Protein AF-A0A396ZXP2-F1 (afdb_monomer)

Secondary structure (DSSP, 8-state):
-TTS---EEEEGGG-HHHHHHHHHHH---EEEEEEEESSSEEEEEEE-HHHHHHTTSBSSSSGGGB-HHHHHHHHHHHHHHTT----SSTT--------S---B-S-SEEEEEEETTEEEEEE--GGGTB---GGGT-HHHHHHHHHHHHHHHHTTTTTS-HHHHHHHHHHHHHHHHTT-B-S-GGG--SSGGGTB--

Structure (mmCIF, N/CA/C/O backbone):
data_AF-A0A396ZXP2-F1
#
_entry.id   AF-A0A396ZXP2-F1
#
loop_
_atom_site.group_PDB
_atom_site.id
_atom_site.type_symbol
_atom_site.label_atom_id
_atom_site.label_alt_id
_atom_site.label_comp_id
_atom_site.label_asym_id
_atom_site.label_entity_id
_atom_site.label_seq_id
_atom_site.pdbx_PDB_ins_code
_atom_site.Cartn_x
_atom_site.Cartn_y
_atom_site.Cartn_z
_atom_site.occupancy
_atom_site.B_iso_or_equiv
_atom_site.auth_seq_id
_atom_site.auth_comp_id
_atom_site.auth_asym_id
_atom_site.auth_atom_id
_atom_site.pdbx_PDB_model_num
ATOM 1 N N . ALA A 1 1 ? -31.223 -6.540 4.892 1.00 51.81 1 ALA A N 1
ATOM 2 C CA . ALA A 1 1 ? -30.526 -5.416 5.554 1.00 51.81 1 ALA A CA 1
ATOM 3 C C . ALA A 1 1 ? -29.153 -5.124 4.932 1.00 51.81 1 ALA A C 1
ATOM 5 O O . ALA A 1 1 ? -28.733 -3.983 4.948 1.00 51.81 1 ALA A O 1
ATOM 6 N N . GLU A 1 2 ? -28.491 -6.098 4.298 1.00 53.22 2 GLU A N 1
ATOM 7 C CA . GLU A 1 2 ? -27.147 -5.949 3.702 1.00 53.22 2 GLU A CA 1
ATOM 8 C C . GLU A 1 2 ? -27.059 -5.091 2.421 1.00 53.22 2 GLU A C 1
ATOM 10 O O . GLU A 1 2 ? -25.973 -4.776 1.948 1.00 53.22 2 GLU A O 1
ATOM 15 N N . VAL A 1 3 ? -28.180 -4.740 1.788 1.00 56.88 3 VAL A N 1
ATOM 16 C CA . VAL A 1 3 ? -28.203 -4.241 0.395 1.00 56.88 3 VAL A CA 1
ATOM 17 C C . VAL A 1 3 ? -27.868 -2.742 0.275 1.00 56.88 3 VAL A C 1
ATOM 19 O O . VAL A 1 3 ? -27.625 -2.264 -0.826 1.00 56.88 3 VAL A O 1
ATOM 22 N N . THR A 1 4 ? -27.779 -1.990 1.377 1.00 70.00 4 THR A N 1
ATOM 23 C CA . THR A 1 4 ? -27.748 -0.512 1.326 1.00 70.00 4 THR A CA 1
ATOM 24 C C . THR A 1 4 ? -26.423 0.156 1.689 1.00 70.00 4 THR A C 1
ATOM 26 O O . THR A 1 4 ? -26.287 1.350 1.437 1.00 70.00 4 THR A O 1
ATOM 29 N N . LEU A 1 5 ? -25.445 -0.550 2.271 1.00 81.12 5 LEU A N 1
ATOM 30 C CA . LEU A 1 5 ? -24.185 0.093 2.654 1.00 81.12 5 LEU A CA 1
ATOM 31 C C . LEU A 1 5 ? -23.242 0.221 1.449 1.00 81.12 5 LEU A C 1
ATOM 33 O O . LEU A 1 5 ? -22.749 -0.781 0.922 1.00 81.12 5 LEU A O 1
ATOM 37 N N . CYS A 1 6 ? -22.993 1.462 1.030 1.00 87.81 6 CYS A N 1
ATOM 38 C CA . CYS A 1 6 ? -22.015 1.791 -0.003 1.00 87.81 6 CYS A CA 1
ATOM 39 C C . CYS A 1 6 ? -20.585 1.616 0.520 1.00 87.81 6 CYS A C 1
ATOM 41 O O . CYS A 1 6 ? -20.300 1.923 1.676 1.00 87.81 6 CYS A O 1
ATOM 43 N N . GLN A 1 7 ? -19.677 1.178 -0.354 1.00 92.88 7 GLN A N 1
ATOM 44 C CA . GLN A 1 7 ? -18.239 1.231 -0.089 1.00 92.88 7 GLN A CA 1
ATOM 45 C C . GLN A 1 7 ? -17.784 2.673 0.171 1.00 92.88 7 GLN A C 1
ATOM 47 O O . GLN A 1 7 ? -18.348 3.621 -0.387 1.00 92.88 7 GLN A O 1
ATOM 52 N N . PHE A 1 8 ? -16.747 2.845 0.985 1.00 93.50 8 PHE A N 1
ATOM 53 C CA . PHE A 1 8 ? -16.233 4.169 1.321 1.00 93.50 8 PHE A CA 1
ATOM 54 C C . PHE A 1 8 ? -14.739 4.157 1.643 1.00 93.50 8 PHE A C 1
ATOM 56 O O . PHE A 1 8 ? -14.155 3.138 1.998 1.00 93.50 8 PHE A O 1
ATOM 63 N N . SER A 1 9 ? -14.130 5.336 1.549 1.00 94.19 9 SER A N 1
ATOM 64 C CA . SER A 1 9 ? -12.761 5.606 1.983 1.00 94.19 9 SER A CA 1
ATOM 65 C C . SER A 1 9 ? -12.761 6.932 2.733 1.00 94.19 9 SER A C 1
ATOM 67 O O . SER A 1 9 ? -12.747 8.004 2.123 1.00 94.19 9 SER A O 1
ATOM 69 N N . TRP A 1 10 ? -12.830 6.867 4.059 1.00 95.00 10 TRP A N 1
ATOM 70 C CA . TRP A 1 10 ? -12.979 8.036 4.917 1.00 95.00 10 TRP A CA 1
ATOM 71 C C . TRP A 1 10 ? -11.707 8.312 5.703 1.00 95.00 10 TRP A C 1
ATOM 73 O O . TRP A 1 10 ? -11.181 7.451 6.402 1.00 95.00 10 TRP A O 1
ATOM 83 N N . ALA A 1 11 ? -11.241 9.556 5.624 1.00 93.81 11 ALA A N 1
ATOM 84 C CA . ALA A 1 11 ? -10.156 10.067 6.448 1.00 93.81 11 ALA A CA 1
ATOM 85 C C . ALA A 1 11 ? -10.701 11.061 7.477 1.00 93.81 11 ALA A C 1
ATOM 87 O O . ALA A 1 11 ? -11.614 11.844 7.177 1.00 93.81 11 ALA A O 1
ATOM 88 N N . LYS A 1 12 ? -10.099 11.063 8.668 1.00 91.38 12 LYS A N 1
ATOM 89 C CA . LYS A 1 12 ? -10.496 11.898 9.805 1.00 91.38 12 LYS A CA 1
ATOM 90 C C . LYS A 1 12 ? -10.538 13.384 9.484 1.00 91.38 12 LYS A C 1
ATOM 92 O O . LYS A 1 12 ? -11.473 14.068 9.883 1.00 91.38 12 LYS A O 1
ATOM 97 N N . GLN A 1 13 ? -9.582 13.860 8.690 1.00 89.38 13 GLN A N 1
ATOM 98 C CA . GLN A 1 13 ? -9.505 15.258 8.261 1.00 89.38 13 GLN A CA 1
ATOM 99 C C . GLN A 1 13 ? -10.771 15.762 7.543 1.00 89.38 13 GLN A C 1
ATOM 101 O O . GLN A 1 13 ? -11.071 16.950 7.634 1.00 89.38 13 GLN A O 1
ATOM 106 N N . TYR A 1 14 ? -11.525 14.873 6.885 1.00 92.12 14 TYR A N 1
ATOM 107 C CA . TYR A 1 14 ? -12.733 15.218 6.126 1.00 92.12 14 TYR A CA 1
ATOM 108 C C . TYR A 1 14 ? -14.043 14.826 6.826 1.00 92.12 14 TYR A C 1
ATOM 110 O O . TYR A 1 14 ? -15.099 15.282 6.410 1.00 92.12 14 TYR A O 1
ATOM 118 N N . ASN A 1 15 ? -13.994 13.988 7.869 1.00 93.12 15 ASN A N 1
ATOM 119 C CA . ASN A 1 15 ? -15.183 13.414 8.521 1.00 93.12 15 ASN A CA 1
ATOM 120 C C . ASN A 1 15 ? -15.126 13.584 10.051 1.00 93.12 15 ASN A C 1
ATOM 122 O O . ASN A 1 15 ? -15.422 12.655 10.799 1.00 93.12 15 ASN A O 1
ATOM 126 N N . GLN A 1 16 ? -14.686 14.754 10.522 1.00 93.69 16 GLN A N 1
ATOM 127 C CA . GLN A 1 16 ? -14.283 14.983 11.916 1.00 93.69 16 GLN A CA 1
ATOM 128 C C . GLN A 1 16 ? -15.354 14.589 12.942 1.00 93.69 16 GLN A C 1
ATOM 130 O O . GLN A 1 16 ? -15.015 13.926 13.919 1.00 93.69 16 GLN A O 1
ATOM 135 N N . ASP A 1 17 ? -16.623 14.918 12.690 1.00 95.69 17 ASP A N 1
ATOM 136 C CA . ASP A 1 17 ? -17.734 14.631 13.609 1.00 95.69 17 ASP A CA 1
ATOM 137 C C . ASP A 1 17 ? -17.948 13.128 13.813 1.00 95.69 17 ASP A C 1
ATOM 139 O O . ASP A 1 17 ? -18.096 12.664 14.942 1.00 95.69 17 ASP A O 1
ATOM 143 N N . MET A 1 18 ? -17.885 12.343 12.733 1.00 95.25 18 MET A N 1
ATOM 144 C CA . MET A 1 18 ? -18.040 10.887 12.794 1.00 95.25 18 MET A CA 1
ATOM 145 C C . MET A 1 18 ? -16.898 10.243 13.589 1.00 95.25 18 MET A C 1
ATOM 147 O O . MET A 1 18 ? -17.141 9.424 14.473 1.00 95.25 18 MET A O 1
ATOM 151 N N . PHE A 1 19 ? -15.654 10.662 13.338 1.00 96.12 19 PHE A N 1
ATOM 152 C CA . PHE A 1 19 ? -14.493 10.164 14.082 1.00 96.12 19 PHE A CA 1
ATOM 153 C C . PHE A 1 19 ? -14.475 10.648 15.544 1.00 96.12 19 PHE A C 1
ATOM 155 O O . PHE A 1 19 ? -13.958 9.947 16.416 1.00 96.12 19 PHE A O 1
ATOM 162 N N . ALA A 1 20 ? -15.027 11.830 15.834 1.00 95.50 20 ALA A N 1
ATOM 163 C CA . ALA A 1 20 ? -15.187 12.327 17.197 1.00 95.50 20 ALA A CA 1
ATOM 164 C C . ALA A 1 20 ? -16.234 11.515 17.972 1.00 95.50 20 ALA A C 1
ATOM 166 O O . ALA A 1 20 ? -15.960 11.127 19.106 1.00 95.50 20 ALA A O 1
ATOM 167 N N . ALA A 1 21 ? -17.374 11.198 17.348 1.00 96.50 21 ALA A N 1
ATOM 168 C CA . ALA A 1 21 ? -18.398 10.323 17.919 1.00 96.50 21 ALA A CA 1
ATOM 169 C C . ALA A 1 21 ? -17.854 8.910 18.171 1.00 96.50 21 ALA A C 1
ATOM 171 O O . ALA A 1 21 ? -17.974 8.395 19.276 1.00 96.50 21 ALA A O 1
ATOM 172 N N . LEU A 1 22 ? -17.131 8.330 17.206 1.00 95.56 22 LEU A N 1
ATOM 173 C CA . LEU A 1 22 ? -16.492 7.019 17.358 1.00 95.56 22 LEU A CA 1
ATOM 174 C C . LEU A 1 22 ? -15.548 6.965 18.578 1.00 95.56 22 LEU A C 1
ATOM 176 O O . LEU A 1 22 ? -15.540 5.991 19.335 1.00 95.56 22 LEU A O 1
ATOM 180 N N . LYS A 1 23 ? -14.790 8.042 18.812 1.00 96.31 23 LYS A N 1
ATOM 181 C CA . LYS A 1 23 ? -13.926 8.164 19.990 1.00 96.31 23 LYS A CA 1
ATOM 182 C C . LYS A 1 23 ? -14.717 8.355 21.282 1.00 96.31 23 LYS A C 1
ATOM 184 O O . LYS A 1 23 ? -14.375 7.727 22.280 1.00 96.31 23 LYS A O 1
ATOM 189 N N . ALA A 1 24 ? -15.718 9.232 21.280 1.00 95.94 24 ALA A N 1
ATOM 190 C CA . ALA A 1 24 ? -16.505 9.560 22.466 1.00 95.94 24 ALA A CA 1
ATOM 191 C C . ALA A 1 24 ? -17.362 8.376 22.938 1.00 95.94 24 ALA A C 1
ATOM 193 O O . ALA A 1 24 ? -17.385 8.079 24.130 1.00 95.94 24 ALA A O 1
ATOM 194 N N . ASP A 1 25 ? -18.003 7.679 22.000 1.00 95.25 25 ASP A N 1
ATOM 195 C CA . ASP A 1 25 ? -18.975 6.629 22.295 1.00 95.25 25 ASP A CA 1
ATOM 196 C C . ASP A 1 25 ? -18.298 5.278 22.560 1.00 95.25 25 ASP A C 1
ATOM 198 O O . ASP A 1 25 ? -18.771 4.498 23.388 1.00 95.25 25 ASP A O 1
ATOM 202 N N . LEU A 1 26 ? -17.188 4.983 21.867 1.00 95.44 26 LEU A N 1
ATOM 203 C CA . LEU A 1 26 ? -16.570 3.648 21.877 1.00 95.44 26 LEU A CA 1
ATOM 204 C C . LEU A 1 26 ? -15.115 3.616 22.360 1.00 95.44 26 LEU A C 1
ATOM 206 O O . LEU A 1 26 ? -14.559 2.524 22.508 1.00 95.44 26 LEU A O 1
ATOM 210 N N . GLY A 1 27 ? -14.479 4.771 22.582 1.00 95.19 27 GLY A N 1
ATOM 211 C CA . GLY A 1 27 ? -13.049 4.856 22.910 1.00 95.19 27 GLY A CA 1
ATOM 212 C C . GLY A 1 27 ? -12.114 4.542 21.732 1.00 95.19 27 GLY A C 1
ATOM 213 O O . GLY A 1 27 ? -10.914 4.341 21.922 1.00 95.19 27 GLY A O 1
ATOM 214 N N . VAL A 1 28 ? -12.643 4.492 20.506 1.00 96.69 28 VAL A N 1
ATOM 215 C CA . VAL A 1 28 ? -11.889 4.155 19.291 1.00 96.69 28 VAL A CA 1
ATOM 216 C C . VAL A 1 28 ? -11.409 5.443 18.611 1.00 96.69 28 VAL A C 1
ATOM 218 O O . VAL A 1 28 ? -12.207 6.225 18.104 1.00 96.69 28 VAL A O 1
ATOM 221 N N . ASP A 1 29 ? -10.093 5.663 18.555 1.00 96.50 29 ASP A N 1
ATOM 222 C CA . ASP A 1 29 ? -9.474 6.785 17.832 1.00 96.50 29 ASP A CA 1
ATOM 223 C C . ASP A 1 29 ? -8.689 6.248 16.627 1.00 96.50 29 ASP A C 1
ATOM 225 O O . ASP A 1 29 ? -7.608 5.679 16.779 1.00 96.50 29 ASP A O 1
ATOM 229 N N . VAL A 1 30 ? -9.239 6.436 15.428 1.00 95.88 30 VAL A N 1
ATOM 230 C CA . VAL A 1 30 ? -8.665 6.019 14.137 1.00 95.88 30 VAL A CA 1
ATOM 231 C C . VAL A 1 30 ? -8.452 7.233 13.224 1.00 95.88 30 VAL A C 1
ATOM 233 O O . VAL A 1 30 ? -9.183 8.218 13.297 1.00 95.88 30 VAL A O 1
ATOM 236 N N . GLU A 1 31 ? -7.435 7.178 12.364 1.00 94.94 31 GLU A N 1
ATOM 237 C CA . GLU A 1 31 ? -7.092 8.233 11.394 1.00 94.94 31 GLU A CA 1
ATOM 238 C C . GLU A 1 31 ? -7.852 8.090 10.069 1.00 94.94 31 GLU A C 1
ATOM 240 O O . GLU A 1 31 ? -8.166 9.075 9.397 1.00 94.94 31 GLU A O 1
ATOM 245 N N . ASN A 1 32 ? -8.140 6.853 9.669 1.00 95.50 32 ASN A N 1
ATOM 246 C CA . ASN A 1 32 ? -8.923 6.534 8.482 1.00 95.50 32 ASN A CA 1
ATOM 247 C C . ASN A 1 32 ? -9.604 5.172 8.634 1.00 95.50 32 ASN A C 1
ATOM 249 O O . ASN A 1 32 ? -9.150 4.334 9.419 1.00 95.50 32 ASN A O 1
ATOM 253 N N . VAL A 1 33 ? -10.677 4.983 7.865 1.00 96.25 33 VAL A N 1
ATOM 254 C CA . VAL A 1 33 ? -11.356 3.703 7.657 1.00 96.25 33 VAL A CA 1
ATOM 255 C C . VAL A 1 33 ? -11.739 3.592 6.183 1.00 96.25 33 VAL A C 1
ATOM 257 O O . VAL A 1 33 ? -12.346 4.501 5.611 1.00 96.25 33 VAL A O 1
ATOM 260 N N . VAL A 1 34 ? -11.385 2.470 5.574 1.00 95.56 34 VAL A N 1
ATOM 261 C CA . VAL A 1 34 ? -11.707 2.095 4.201 1.00 95.56 34 VAL A CA 1
ATOM 262 C C . VAL A 1 34 ? -12.510 0.805 4.248 1.00 95.56 34 VAL A C 1
ATOM 264 O O . VAL A 1 34 ? -12.102 -0.152 4.902 1.00 95.56 34 VAL A O 1
ATOM 267 N N . TYR A 1 35 ? -13.638 0.788 3.551 1.00 95.38 35 TYR A N 1
ATOM 268 C CA . TYR A 1 35 ? -14.524 -0.361 3.442 1.00 95.38 35 TYR A CA 1
ATOM 269 C C . T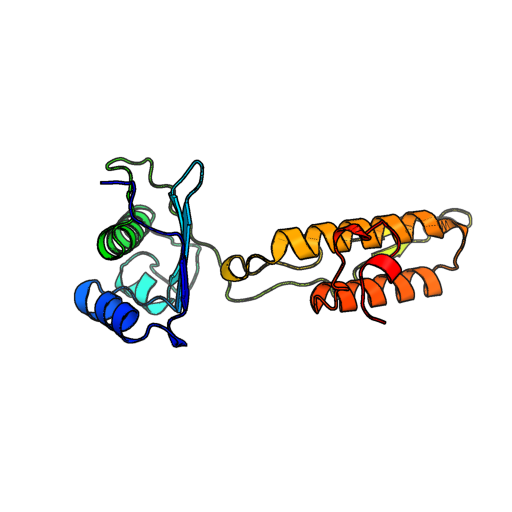YR A 1 35 ? -14.739 -0.698 1.968 1.00 95.38 35 TYR A C 1
ATOM 271 O O . TYR A 1 35 ? -15.258 0.124 1.206 1.00 95.38 35 TYR A O 1
ATOM 279 N N . TYR A 1 36 ? -14.367 -1.922 1.596 1.00 92.88 36 TYR A N 1
ATOM 280 C CA . TYR A 1 36 ? -14.678 -2.520 0.306 1.00 92.88 36 TYR A CA 1
ATOM 281 C C . TYR A 1 36 ? -15.698 -3.634 0.487 1.00 92.88 36 TYR A C 1
ATOM 283 O O . TYR A 1 36 ? -15.609 -4.457 1.400 1.00 92.88 36 TYR A O 1
ATOM 291 N N . ARG A 1 37 ? -16.668 -3.652 -0.421 1.00 91.00 37 ARG A N 1
ATOM 292 C CA . ARG A 1 37 ? -17.681 -4.691 -0.498 1.00 91.00 37 ARG A CA 1
ATOM 293 C C . ARG A 1 37 ? -17.445 -5.496 -1.764 1.00 91.00 37 ARG A C 1
ATOM 295 O O . ARG A 1 37 ? -17.682 -4.982 -2.853 1.00 91.00 37 ARG A O 1
ATOM 302 N N . ASP A 1 38 ? -17.021 -6.735 -1.592 1.00 87.25 38 ASP A N 1
ATOM 303 C CA . ASP A 1 38 ? -16.871 -7.696 -2.682 1.00 87.25 38 ASP A CA 1
ATOM 304 C C . ASP A 1 38 ? -17.416 -9.061 -2.218 1.00 87.25 38 ASP A C 1
ATOM 306 O O . ASP A 1 38 ? -18.422 -9.094 -1.503 1.00 87.25 38 ASP A O 1
ATOM 310 N N . GLU A 1 39 ? -16.758 -10.172 -2.554 1.00 87.56 39 GLU A N 1
ATOM 311 C CA . GLU A 1 39 ? -17.033 -11.504 -1.987 1.00 87.56 39 GLU A CA 1
ATOM 312 C C . GLU A 1 39 ? -17.018 -11.517 -0.446 1.00 87.56 39 GLU A C 1
ATOM 314 O O . GLU A 1 39 ? -17.708 -12.325 0.177 1.00 87.56 39 GLU A O 1
ATOM 319 N N . VAL A 1 40 ? -16.263 -10.600 0.171 1.00 89.06 40 VAL A N 1
ATOM 320 C CA . VAL A 1 40 ? -16.202 -10.384 1.621 1.00 89.06 40 VAL A CA 1
ATOM 321 C C . VAL A 1 40 ? -16.361 -8.902 1.975 1.00 89.06 40 VAL A C 1
ATOM 323 O O . VAL A 1 40 ? -16.073 -8.009 1.172 1.00 89.06 40 VAL A O 1
ATOM 326 N N . HIS A 1 41 ? -16.785 -8.628 3.211 1.00 91.88 41 HIS A N 1
ATOM 327 C CA . HIS A 1 41 ? -16.738 -7.288 3.796 1.00 91.88 41 HIS A CA 1
ATOM 328 C C . HIS A 1 41 ? -15.315 -6.991 4.271 1.00 91.88 41 HIS A C 1
ATOM 330 O O . HIS A 1 41 ? -14.920 -7.382 5.367 1.00 91.88 41 HIS A O 1
ATOM 336 N N . TYR A 1 42 ? -14.533 -6.312 3.434 1.00 93.44 42 TYR A N 1
ATOM 337 C CA . TYR A 1 42 ? -13.143 -5.994 3.734 1.00 93.44 42 TYR A CA 1
ATOM 338 C C . TYR A 1 42 ? -13.023 -4.595 4.333 1.00 93.44 42 TYR A C 1
ATOM 340 O O . TYR A 1 42 ? -13.479 -3.613 3.741 1.00 93.44 42 TYR A O 1
ATOM 348 N N . VAL A 1 43 ? -12.365 -4.495 5.487 1.00 95.06 43 VAL A N 1
ATOM 349 C CA . VAL A 1 43 ? -12.136 -3.225 6.177 1.00 95.06 43 VAL A CA 1
ATOM 350 C C . VAL A 1 43 ? -10.661 -3.060 6.498 1.00 95.06 43 VAL A C 1
ATOM 352 O O . VAL A 1 43 ? -10.032 -3.937 7.078 1.00 95.06 43 VAL A O 1
ATOM 355 N N . VAL A 1 44 ? -10.131 -1.886 6.172 1.00 95.69 44 VAL A N 1
ATOM 356 C CA . VAL A 1 44 ? -8.822 -1.418 6.627 1.00 95.69 44 VAL A CA 1
ATOM 357 C C . VAL A 1 44 ? -9.023 -0.136 7.409 1.00 95.69 44 VAL A C 1
ATOM 359 O O . VAL A 1 44 ? -9.726 0.767 6.968 1.00 95.69 44 VAL A O 1
ATOM 362 N N . MET A 1 45 ? -8.384 -0.031 8.566 1.00 95.94 45 MET A N 1
ATOM 363 C CA . MET A 1 45 ? -8.396 1.182 9.376 1.00 95.94 45 MET A CA 1
ATOM 364 C C . MET A 1 45 ? -7.009 1.451 9.944 1.00 95.94 45 MET A C 1
ATOM 366 O O . MET A 1 45 ? -6.206 0.537 10.102 1.00 95.94 45 MET A O 1
ATOM 370 N N . THR A 1 46 ? -6.719 2.713 10.251 1.00 96.00 46 THR A N 1
ATOM 371 C CA . THR A 1 46 ? -5.454 3.109 10.892 1.00 96.00 46 THR A CA 1
ATOM 372 C C . THR A 1 46 ? -5.733 3.622 12.305 1.00 96.00 46 THR A C 1
ATOM 374 O O . THR A 1 46 ? -5.955 4.823 12.477 1.00 96.00 46 THR A O 1
ATOM 377 N N . PRO A 1 47 ? -5.789 2.745 13.320 1.00 95.69 47 PRO A N 1
ATOM 378 C CA . PRO A 1 47 ? -5.993 3.148 14.706 1.00 95.69 47 PRO A CA 1
ATOM 379 C C . PRO A 1 47 ? -4.772 3.878 15.255 1.00 95.69 47 PRO A C 1
ATOM 381 O O . PRO A 1 47 ? -3.625 3.568 14.928 1.00 95.69 47 PRO A O 1
ATOM 384 N N . LYS A 1 48 ? -5.009 4.847 16.140 1.00 94.12 48 LYS A N 1
ATOM 385 C CA . LYS A 1 48 ? -3.932 5.443 16.921 1.00 94.12 48 LYS A CA 1
ATOM 386 C C . LYS A 1 48 ? -3.427 4.441 17.941 1.00 94.12 48 LYS A C 1
ATOM 388 O O . LYS A 1 48 ? -4.200 3.807 18.652 1.00 94.12 48 LYS A O 1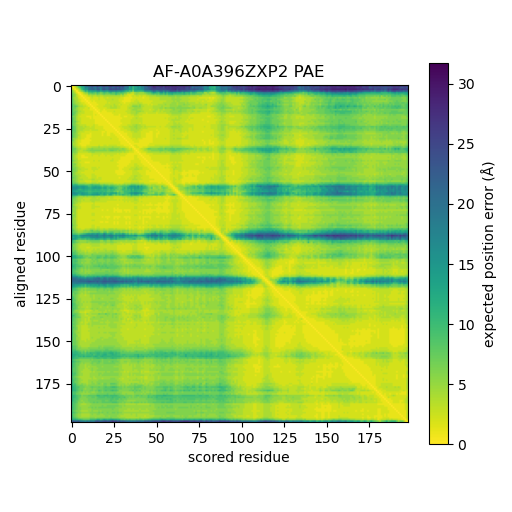
ATOM 393 N N . LYS A 1 49 ? -2.111 4.431 18.116 1.00 92.12 49 LYS A N 1
ATOM 394 C CA . LYS A 1 49 ? -1.417 3.595 19.097 1.00 92.12 49 LYS A CA 1
ATOM 395 C C . LYS A 1 49 ? -1.990 3.695 20.515 1.00 92.12 49 LYS A C 1
ATOM 397 O O . LYS A 1 49 ? -2.200 2.676 21.152 1.00 92.12 49 LYS A O 1
ATOM 402 N N . ALA A 1 50 ? -2.287 4.910 20.985 1.00 93.12 50 ALA A N 1
ATOM 403 C CA . ALA A 1 50 ? -2.896 5.113 22.302 1.00 93.12 50 ALA A CA 1
ATOM 404 C C . ALA A 1 50 ? -4.277 4.446 22.413 1.00 93.12 50 ALA A C 1
ATOM 406 O O . ALA A 1 50 ? -4.553 3.806 23.413 1.00 93.12 50 ALA A O 1
ATOM 407 N N . SER A 1 51 ? -5.097 4.499 21.356 1.00 95.69 51 SER A N 1
ATOM 408 C CA . SER A 1 51 ? -6.416 3.855 21.355 1.00 95.69 51 SER A CA 1
ATOM 409 C C . SER A 1 51 ? -6.322 2.331 21.427 1.00 95.69 51 SER A C 1
ATOM 411 O O . SER A 1 51 ? -7.153 1.709 22.079 1.00 95.69 51 SER A O 1
ATOM 413 N N . LEU A 1 52 ? -5.302 1.729 20.805 1.00 95.56 52 LEU A N 1
ATOM 414 C CA . LEU A 1 52 ? -5.048 0.290 20.921 1.00 95.56 52 LEU A CA 1
ATOM 415 C C . LEU A 1 52 ? -4.619 -0.108 22.340 1.00 95.56 52 LEU A C 1
ATOM 417 O O . LEU A 1 52 ? -5.079 -1.128 22.845 1.00 95.56 52 LEU A O 1
ATOM 421 N N . ILE A 1 53 ? -3.774 0.700 22.989 1.00 94.44 53 ILE A N 1
ATOM 422 C CA . ILE A 1 53 ? -3.334 0.465 24.374 1.00 94.44 53 ILE A CA 1
ATOM 423 C C . ILE A 1 53 ? -4.510 0.621 25.344 1.00 94.44 53 ILE A C 1
ATOM 425 O O . ILE A 1 53 ? -4.757 -0.264 26.157 1.00 94.44 53 ILE A O 1
ATOM 429 N N . ASP A 1 54 ? -5.280 1.704 25.219 1.00 94.81 54 ASP A N 1
ATOM 430 C CA . ASP A 1 54 ? -6.444 1.975 26.073 1.00 94.81 54 ASP A CA 1
ATOM 431 C C . ASP A 1 54 ? -7.518 0.881 25.938 1.00 94.81 54 ASP A C 1
ATOM 433 O O . ASP A 1 54 ? -8.232 0.575 26.892 1.00 94.81 54 ASP A O 1
ATOM 437 N N . ALA A 1 55 ? -7.618 0.260 24.759 1.00 95.56 55 ALA A N 1
ATOM 438 C CA . ALA A 1 55 ? -8.510 -0.865 24.503 1.00 95.56 55 ALA A CA 1
ATOM 439 C C . ALA A 1 55 ? -7.946 -2.234 24.930 1.00 95.56 55 ALA A C 1
ATOM 441 O O . ALA A 1 55 ? -8.642 -3.238 24.779 1.00 95.56 55 ALA A O 1
ATOM 442 N N . GLY A 1 56 ? -6.708 -2.297 25.430 1.00 95.25 56 GLY A N 1
ATOM 443 C CA . GLY A 1 56 ? -6.043 -3.544 25.814 1.00 95.25 56 GLY A CA 1
ATOM 444 C C . GLY A 1 56 ? -5.630 -4.431 24.636 1.00 95.25 56 GLY A C 1
ATOM 445 O O . GLY A 1 56 ? -5.337 -5.605 24.839 1.00 95.25 56 GLY A O 1
ATOM 446 N N . VAL A 1 57 ? -5.613 -3.894 23.409 1.00 96.00 57 VAL A N 1
ATOM 447 C CA . VAL A 1 57 ? -5.136 -4.607 22.210 1.00 96.00 57 VAL A CA 1
ATOM 448 C C . VAL A 1 57 ? -3.621 -4.772 22.248 1.00 96.00 57 VAL A C 1
ATOM 450 O O . VAL A 1 57 ? -3.107 -5.799 21.816 1.00 96.00 57 VAL A O 1
ATOM 453 N N . LEU A 1 58 ? -2.914 -3.763 22.759 1.00 93.94 58 LEU A N 1
ATOM 454 C CA . LEU A 1 58 ? -1.467 -3.780 22.941 1.00 93.94 58 LEU A CA 1
ATOM 455 C C . LEU A 1 58 ? -1.138 -3.547 24.415 1.00 93.94 58 LEU A C 1
ATOM 457 O O . LEU A 1 58 ? -1.613 -2.576 25.004 1.00 93.94 58 LEU A O 1
ATOM 461 N N . GLU A 1 59 ? -0.292 -4.397 24.994 1.00 85.38 59 GLU A N 1
ATOM 462 C CA . GLU A 1 59 ? 0.240 -4.176 26.348 1.00 85.38 59 GLU A CA 1
ATOM 463 C C . GLU A 1 59 ? 1.308 -3.082 26.359 1.00 85.38 59 GLU A C 1
ATOM 465 O O . GLU A 1 59 ? 1.420 -2.290 27.298 1.00 85.38 59 GLU A O 1
ATOM 470 N N . THR A 1 60 ? 2.111 -3.039 25.297 1.00 82.38 60 THR A N 1
ATOM 471 C CA . THR A 1 60 ? 3.215 -2.099 25.162 1.00 82.38 60 THR A CA 1
ATOM 472 C C . THR A 1 60 ? 3.089 -1.277 23.886 1.00 82.38 60 THR A C 1
ATOM 474 O O . THR A 1 60 ? 2.048 -1.187 23.238 1.00 82.38 60 THR A O 1
ATOM 477 N N . LYS A 1 61 ? 4.177 -0.596 23.538 1.00 73.62 61 LYS A N 1
ATOM 478 C CA . LYS A 1 61 ? 4.287 0.133 22.286 1.00 73.62 61 LYS A CA 1
ATOM 479 C C . LYS A 1 61 ? 4.649 -0.788 21.111 1.00 73.62 61 LYS A C 1
ATOM 481 O O . LYS A 1 61 ? 4.589 -0.319 19.980 1.00 73.62 61 LYS A O 1
ATOM 486 N N . GLU A 1 62 ? 5.019 -2.035 21.339 1.00 76.25 62 GLU A N 1
ATOM 487 C CA . GLU A 1 62 ? 5.445 -2.949 20.281 1.00 76.25 62 GLU A CA 1
ATOM 488 C C . GLU A 1 62 ? 4.287 -3.857 19.830 1.00 76.25 62 GLU A C 1
ATOM 490 O O . GLU A 1 62 ? 3.328 -4.073 20.567 1.00 76.25 62 GLU A O 1
ATOM 495 N N . LEU A 1 63 ? 4.352 -4.364 18.592 1.00 80.06 63 LEU A N 1
ATOM 496 C CA . LEU A 1 63 ? 3.363 -5.306 18.032 1.00 80.06 63 LEU A CA 1
ATOM 497 C C . LEU A 1 63 ? 3.621 -6.770 18.435 1.00 80.06 63 LEU A C 1
ATOM 499 O O . LEU A 1 63 ? 3.007 -7.686 17.901 1.00 80.06 63 LEU A O 1
ATOM 503 N N . ASP A 1 64 ? 4.550 -7.010 19.351 1.00 78.81 64 ASP A N 1
ATOM 504 C CA . ASP A 1 64 ? 4.911 -8.341 19.848 1.00 78.81 64 ASP A CA 1
ATOM 505 C C . ASP A 1 64 ? 3.897 -8.915 20.855 1.00 78.81 64 ASP A C 1
ATOM 507 O O . ASP A 1 64 ? 3.931 -10.103 21.167 1.00 78.81 64 ASP A O 1
ATOM 511 N N . SER A 1 65 ? 2.986 -8.073 21.339 1.00 81.06 65 SER A N 1
ATOM 512 C CA . SER A 1 65 ? 2.074 -8.334 22.455 1.00 81.06 65 SER A CA 1
ATOM 513 C C . SER A 1 65 ? 0.620 -8.023 22.076 1.00 81.06 65 SER A C 1
ATOM 515 O O . SER A 1 6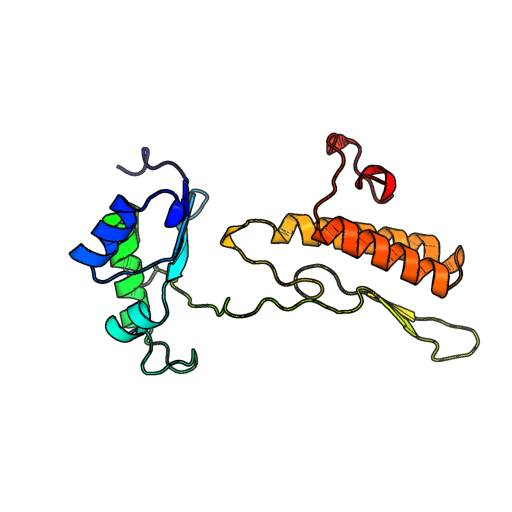5 ? -0.115 -7.381 22.827 1.00 81.06 65 SER A O 1
ATOM 517 N N . VAL A 1 66 ? 0.198 -8.452 20.878 1.00 92.25 66 VAL A N 1
ATOM 518 C CA . VAL A 1 66 ? -1.184 -8.260 20.406 1.00 92.25 66 VAL A CA 1
ATOM 519 C C . VAL A 1 66 ? -2.128 -9.230 21.112 1.00 92.25 66 VAL A C 1
ATOM 521 O O . VAL A 1 66 ? -2.058 -10.443 20.914 1.00 92.25 66 VAL A O 1
ATOM 524 N N . ASN A 1 67 ? -3.068 -8.688 21.883 1.00 94.00 67 ASN A N 1
ATOM 525 C CA . ASN A 1 67 ? -4.189 -9.451 22.415 1.00 94.00 67 ASN A CA 1
ATOM 526 C C . ASN A 1 67 ? -5.254 -9.628 21.319 1.00 94.00 67 ASN A C 1
ATOM 528 O O . ASN A 1 67 ? -5.971 -8.686 20.970 1.00 94.00 67 ASN A O 1
ATOM 532 N N . SER A 1 68 ? -5.350 -10.848 20.783 1.00 92.00 68 SER A N 1
ATOM 533 C CA . SER A 1 68 ? -6.279 -11.188 19.700 1.00 92.00 68 SER A CA 1
ATOM 534 C C . SER A 1 68 ? -7.740 -10.936 20.083 1.00 92.00 68 SER A C 1
ATOM 536 O O . SER A 1 68 ? -8.467 -10.312 19.318 1.00 92.00 68 SER A O 1
ATOM 538 N N . ASP A 1 69 ? -8.177 -11.335 21.277 1.00 92.38 69 ASP A N 1
ATOM 539 C CA . ASP A 1 69 ? -9.578 -11.178 21.694 1.00 92.38 69 ASP A CA 1
ATOM 540 C C . ASP A 1 69 ? -9.962 -9.699 21.828 1.00 92.38 69 ASP A C 1
ATOM 542 O O . ASP A 1 69 ? -11.032 -9.268 21.383 1.00 92.38 69 ASP A O 1
ATOM 546 N N . ALA A 1 70 ? -9.055 -8.890 22.384 1.00 94.94 70 ALA A N 1
ATOM 547 C CA . ALA A 1 70 ? -9.236 -7.446 22.468 1.00 94.94 70 ALA A CA 1
ATOM 548 C C . ALA A 1 70 ? -9.262 -6.797 21.075 1.00 94.94 70 ALA A C 1
ATOM 550 O O . ALA A 1 70 ? -10.089 -5.915 20.835 1.00 94.94 70 ALA A O 1
ATOM 551 N N . LEU A 1 71 ? -8.410 -7.246 20.143 1.00 95.19 71 LEU A N 1
ATOM 552 C CA . LEU A 1 71 ? -8.398 -6.767 18.756 1.00 95.19 71 LEU A CA 1
ATOM 553 C C . LEU A 1 71 ? -9.723 -7.071 18.049 1.00 95.19 71 LEU A C 1
ATOM 555 O O . LEU A 1 71 ? -10.315 -6.186 17.430 1.00 95.19 71 LEU A O 1
ATOM 559 N N . GLN A 1 72 ? -10.217 -8.299 18.182 1.00 93.69 72 GLN A N 1
ATOM 560 C CA . GLN A 1 72 ? -11.491 -8.732 17.610 1.00 93.69 72 GLN A CA 1
ATOM 561 C C . GLN A 1 72 ? -12.648 -7.884 18.149 1.00 93.69 72 GLN A C 1
ATOM 563 O O . GLN A 1 72 ? -13.458 -7.360 17.381 1.00 93.69 72 GLN A O 1
ATOM 568 N N . LEU A 1 73 ? -12.697 -7.663 19.467 1.00 93.81 73 LEU A N 1
ATOM 569 C CA . LEU A 1 73 ? -13.704 -6.803 20.090 1.00 93.81 73 LEU A CA 1
ATOM 570 C C . LEU A 1 73 ? -13.591 -5.343 19.625 1.00 93.81 73 LEU A C 1
ATOM 572 O O . LEU A 1 73 ? -14.612 -4.699 19.368 1.00 93.81 73 LEU A O 1
ATOM 576 N N . TYR A 1 74 ? -12.368 -4.822 19.501 1.00 95.94 74 TYR A N 1
ATOM 577 C CA . TYR A 1 74 ? -12.105 -3.474 19.002 1.00 95.94 74 TYR A CA 1
ATOM 578 C C . TYR A 1 74 ? -12.661 -3.295 17.587 1.00 95.94 74 TYR A C 1
ATOM 580 O O . TYR A 1 74 ? -13.424 -2.361 17.339 1.00 95.94 74 TYR A O 1
ATOM 588 N N . VAL A 1 75 ? -12.357 -4.228 16.681 1.00 95.81 75 VAL A N 1
ATOM 589 C CA . VAL A 1 75 ? -12.855 -4.200 15.299 1.00 95.81 75 VAL A CA 1
ATOM 590 C C . VAL A 1 75 ? -14.379 -4.317 15.263 1.00 95.81 75 VAL A C 1
ATOM 592 O O . VAL A 1 75 ? -15.021 -3.512 14.591 1.00 95.81 75 VAL A O 1
ATOM 595 N N . ARG A 1 76 ? -14.993 -5.222 16.040 1.00 93.94 76 ARG A N 1
ATOM 596 C CA . ARG A 1 76 ? -16.464 -5.372 16.097 1.00 93.94 76 ARG A CA 1
ATOM 597 C C . ARG A 1 76 ? -17.185 -4.086 16.483 1.00 93.94 76 ARG A C 1
ATOM 599 O O . ARG A 1 76 ? -18.207 -3.773 15.878 1.00 93.94 76 ARG A O 1
ATOM 606 N N . LYS A 1 77 ? -16.655 -3.324 17.446 1.00 94.88 77 LYS A N 1
ATOM 607 C CA . LYS A 1 77 ? -17.219 -2.0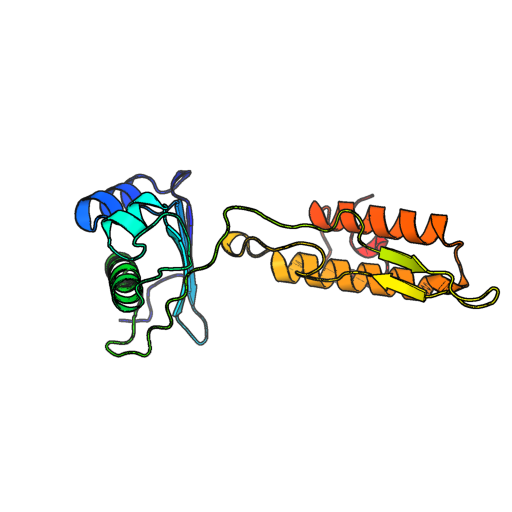14 17.822 1.00 94.88 77 LYS A CA 1
ATOM 608 C C . LYS A 1 77 ? -17.250 -1.061 16.630 1.00 94.88 77 LYS A C 1
ATOM 610 O O . LYS A 1 77 ? -18.268 -0.417 16.391 1.00 94.88 77 LYS A O 1
ATOM 615 N N . VAL A 1 78 ? -16.158 -1.008 15.865 1.00 95.81 78 VAL A N 1
ATOM 616 C CA . VAL A 1 78 ? -16.062 -0.168 14.664 1.00 95.81 78 VAL A CA 1
ATOM 617 C C . VAL A 1 78 ? -17.047 -0.625 13.593 1.00 95.81 78 VAL A C 1
ATOM 619 O O . VAL A 1 78 ? -17.778 0.204 13.055 1.00 95.81 78 VAL A O 1
ATOM 622 N N . LEU A 1 79 ? -17.117 -1.929 13.314 1.00 94.94 79 LEU A N 1
ATOM 623 C CA . LEU A 1 79 ? -18.049 -2.474 12.322 1.00 94.94 79 LEU A CA 1
ATOM 624 C C . LEU A 1 79 ? -19.506 -2.186 12.702 1.00 94.94 79 LEU A C 1
ATOM 626 O O . LEU A 1 79 ? -20.260 -1.690 11.869 1.00 94.94 79 LEU A O 1
ATOM 630 N N . ALA A 1 80 ? -19.882 -2.401 13.966 1.00 94.19 80 ALA A N 1
ATOM 631 C CA . ALA A 1 80 ? -21.228 -2.125 14.461 1.00 94.19 80 ALA A CA 1
ATOM 632 C C . ALA A 1 80 ? -21.598 -0.636 14.349 1.00 94.19 80 ALA A C 1
ATOM 634 O O . ALA A 1 80 ? -22.687 -0.307 13.879 1.00 94.19 80 ALA A O 1
ATOM 635 N N . PHE A 1 81 ? -20.684 0.268 14.719 1.00 94.88 81 PHE A N 1
ATOM 636 C CA . PHE A 1 81 ? -20.892 1.716 14.606 1.00 94.88 81 PHE A CA 1
ATOM 637 C C . PHE A 1 81 ? -21.075 2.168 13.153 1.00 94.88 81 PHE A C 1
ATOM 639 O O . PHE A 1 81 ? -21.953 2.976 12.853 1.00 94.88 81 PHE A O 1
ATOM 646 N N . LEU A 1 82 ? -20.277 1.610 12.241 1.00 93.50 82 LEU A N 1
ATOM 647 C CA . LEU A 1 82 ? -20.343 1.893 10.805 1.00 93.50 82 LEU A CA 1
ATOM 648 C C . LEU A 1 82 ? -21.438 1.094 10.083 1.00 93.50 82 LEU A C 1
ATOM 650 O O . LEU A 1 82 ? -21.584 1.226 8.868 1.00 93.50 82 LEU A O 1
ATOM 654 N N . GLN A 1 83 ? -22.202 0.280 10.818 1.00 93.38 83 GLN A N 1
ATOM 655 C CA . GLN A 1 83 ? -23.259 -0.589 10.298 1.00 93.38 83 GLN A CA 1
ATOM 656 C C . GLN A 1 83 ? -22.760 -1.572 9.222 1.00 93.38 83 GLN A C 1
ATOM 658 O O . GLN A 1 83 ? -23.505 -1.951 8.316 1.00 93.38 83 GLN A O 1
ATOM 663 N N . ILE A 1 84 ? -21.493 -1.989 9.319 1.00 93.00 84 ILE A N 1
ATOM 664 C CA . ILE A 1 84 ? -20.891 -3.009 8.458 1.00 93.00 84 ILE A CA 1
ATOM 665 C C . ILE A 1 84 ? -21.260 -4.391 9.018 1.00 93.00 84 ILE A C 1
ATOM 667 O O . ILE A 1 84 ? -21.016 -4.641 10.202 1.00 93.00 84 ILE A O 1
ATOM 671 N N . PRO A 1 85 ? -21.819 -5.302 8.199 1.00 90.12 85 PRO A N 1
ATOM 672 C CA . PRO A 1 85 ? -22.088 -6.673 8.618 1.00 90.12 85 PRO A CA 1
ATOM 673 C C . PRO A 1 85 ? -20.809 -7.380 9.080 1.00 90.12 85 PRO A C 1
ATOM 675 O O . PRO A 1 85 ? -19.780 -7.325 8.406 1.00 90.12 85 PRO A O 1
ATOM 678 N N . ALA A 1 86 ? -20.885 -8.064 10.218 1.00 87.62 86 ALA A N 1
ATOM 679 C CA . ALA A 1 86 ? -19.806 -8.878 10.762 1.00 87.62 86 ALA A CA 1
ATOM 680 C C . ALA A 1 86 ? -20.366 -10.253 11.161 1.00 87.62 86 ALA A C 1
ATOM 682 O O . ALA A 1 86 ? -21.497 -10.313 11.644 1.00 87.62 86 ALA A O 1
ATOM 683 N N . PRO A 1 87 ? -19.614 -11.350 10.976 1.00 84.50 87 PRO A N 1
ATOM 684 C CA . PRO A 1 87 ? -20.043 -12.669 11.432 1.00 84.50 87 PRO A CA 1
ATOM 685 C C . PRO A 1 87 ? -20.090 -12.718 12.964 1.00 84.50 87 PRO A C 1
ATOM 687 O O . PRO A 1 87 ? -19.188 -12.202 13.617 1.00 84.50 87 PRO A O 1
ATOM 690 N N . ASP A 1 88 ? -21.109 -13.352 13.546 1.00 74.94 88 ASP A N 1
ATOM 691 C CA . ASP A 1 88 ? -21.296 -13.435 15.008 1.00 74.94 88 ASP A CA 1
ATOM 692 C C . ASP A 1 88 ? -20.308 -14.385 15.717 1.00 74.94 88 ASP A C 1
ATOM 694 O O . ASP A 1 88 ? -20.248 -14.410 16.944 1.00 74.94 88 ASP A O 1
ATOM 698 N N . ASP A 1 89 ? -19.523 -15.158 14.965 1.00 72.00 89 ASP A N 1
ATOM 699 C CA . ASP A 1 89 ? -18.584 -16.163 15.472 1.00 72.00 89 ASP A CA 1
ATOM 700 C C . ASP A 1 89 ? -17.113 -15.787 15.205 1.00 72.00 89 ASP A C 1
ATOM 702 O O . ASP A 1 89 ? -16.803 -14.678 14.757 1.00 72.00 89 ASP A O 1
ATOM 706 N N . ASP A 1 90 ? -16.197 -16.721 15.469 1.00 68.88 90 ASP A N 1
ATOM 707 C CA . ASP A 1 90 ? -14.740 -16.573 15.315 1.00 68.88 90 ASP A CA 1
ATOM 708 C C . ASP A 1 90 ? -14.269 -16.386 13.855 1.00 68.88 90 ASP A C 1
ATOM 710 O O . ASP A 1 90 ? -13.071 -16.397 13.582 1.00 68.88 90 ASP A O 1
ATOM 714 N N . ARG A 1 91 ? -15.181 -16.202 12.887 1.00 76.19 91 ARG A N 1
ATOM 715 C CA . ARG A 1 91 ? -14.837 -15.927 11.479 1.00 76.19 91 ARG A CA 1
ATOM 716 C C . ARG A 1 91 ? -14.395 -14.493 11.210 1.00 76.19 91 ARG A C 1
ATOM 718 O O . ARG A 1 91 ? -14.028 -14.187 10.076 1.00 76.19 91 ARG A O 1
ATOM 725 N N . LEU A 1 92 ? -14.459 -13.598 12.194 1.00 86.75 92 LEU A N 1
ATOM 726 C CA . LEU A 1 92 ? -13.867 -12.275 12.036 1.00 86.75 92 LEU A CA 1
ATOM 727 C C . LEU A 1 92 ? -12.337 -12.426 12.011 1.00 86.75 92 LEU A C 1
ATOM 729 O O . LEU A 1 92 ? -11.725 -12.776 13.011 1.00 86.75 92 LEU A O 1
ATOM 733 N N . ASP A 1 93 ? -11.719 -12.182 10.859 1.00 90.31 93 ASP A N 1
ATOM 734 C CA . ASP A 1 93 ? -10.264 -12.267 10.674 1.00 90.31 93 ASP A CA 1
ATOM 735 C C . ASP A 1 93 ? -9.635 -10.875 10.829 1.00 90.31 93 ASP A C 1
ATOM 737 O O . ASP A 1 93 ? -9.345 -10.177 9.855 1.00 90.31 93 ASP A O 1
ATOM 741 N N . ALA A 1 94 ? -9.512 -10.417 12.077 1.00 92.94 94 ALA A N 1
ATOM 742 C CA . ALA A 1 94 ? -8.868 -9.152 12.397 1.00 92.94 94 ALA A CA 1
ATOM 743 C C . ALA A 1 94 ? -7.359 -9.348 12.592 1.00 92.94 94 ALA A C 1
ATOM 745 O O . ALA A 1 94 ? -6.925 -10.088 13.474 1.00 92.94 94 ALA A O 1
ATOM 746 N N . GLN A 1 95 ? -6.561 -8.621 11.811 1.00 93.25 95 GLN A N 1
ATOM 747 C CA . GLN A 1 95 ? -5.099 -8.625 11.891 1.00 93.25 95 GLN A CA 1
ATOM 748 C C . GLN A 1 95 ? -4.560 -7.201 12.044 1.00 93.25 95 GLN A C 1
ATOM 750 O O . GLN A 1 95 ? -5.172 -6.234 11.583 1.00 93.25 95 GLN A O 1
ATOM 755 N N . LEU A 1 96 ? -3.406 -7.069 12.702 1.00 93.81 96 LEU A N 1
ATOM 756 C CA . LEU A 1 96 ? -2.752 -5.790 12.966 1.00 93.81 96 LEU A CA 1
ATOM 757 C C . LEU A 1 96 ? -1.389 -5.733 12.266 1.00 93.81 96 LEU A C 1
ATOM 759 O O . LEU A 1 96 ? -0.576 -6.642 12.409 1.00 93.81 96 LEU A O 1
ATOM 763 N N . PHE A 1 97 ? -1.141 -4.645 11.536 1.00 92.12 97 PHE A N 1
ATOM 764 C CA . PHE A 1 97 ? 0.075 -4.424 10.749 1.00 92.12 97 PHE A CA 1
ATOM 765 C C . PHE A 1 97 ? 0.724 -3.083 11.108 1.00 92.12 97 PHE A C 1
ATOM 767 O O . PHE A 1 97 ? 0.025 -2.118 11.431 1.00 92.12 97 PHE A O 1
ATOM 774 N N . ASP A 1 98 ? 2.055 -3.011 11.026 1.00 89.88 98 ASP A N 1
ATOM 775 C CA . ASP A 1 98 ? 2.798 -1.768 11.245 1.00 89.88 98 ASP A CA 1
ATOM 776 C C . ASP A 1 98 ? 2.884 -0.938 9.959 1.00 89.88 98 ASP A C 1
ATOM 778 O O . ASP A 1 98 ? 3.500 -1.357 8.984 1.00 89.88 98 ASP A O 1
ATOM 782 N N . PHE A 1 99 ? 2.322 0.271 9.982 1.00 89.19 99 PHE A N 1
ATOM 783 C CA . PHE A 1 99 ? 2.475 1.272 8.918 1.00 89.19 99 PHE A CA 1
ATOM 784 C C . PHE A 1 99 ? 3.283 2.502 9.359 1.00 89.19 99 PHE A C 1
ATOM 786 O O . PHE A 1 99 ? 3.257 3.538 8.692 1.00 89.19 99 PHE A O 1
ATOM 793 N N . SER A 1 100 ? 4.006 2.425 10.481 1.00 84.81 100 SER A N 1
ATOM 794 C CA . SER A 1 100 ? 4.787 3.549 11.022 1.00 84.81 100 SER A CA 1
ATOM 795 C C . SER A 1 100 ? 5.938 3.964 10.106 1.00 84.81 100 SER A C 1
ATOM 797 O O . SER A 1 100 ? 6.371 5.117 10.129 1.00 84.81 100 SER A O 1
ATOM 799 N N . GLN A 1 101 ? 6.449 3.032 9.301 1.00 85.56 101 GLN A N 1
ATOM 800 C CA . GLN A 1 101 ? 7.493 3.277 8.315 1.00 85.56 101 GLN A CA 1
ATOM 801 C C . GLN A 1 101 ? 7.091 2.640 6.990 1.00 85.56 101 GLN A C 1
ATOM 803 O O . GLN A 1 101 ? 6.537 1.551 6.971 1.00 85.56 101 GLN A O 1
ATOM 808 N N . THR A 1 102 ? 7.397 3.317 5.885 1.00 85.62 102 THR A N 1
ATOM 809 C CA . THR A 1 102 ? 7.303 2.734 4.541 1.00 85.62 102 THR A CA 1
ATOM 810 C C . THR A 1 102 ? 8.703 2.481 4.015 1.00 85.62 102 THR A C 1
ATOM 812 O O . THR A 1 102 ? 9.529 3.398 3.925 1.00 85.62 102 THR A O 1
ATOM 815 N N . ARG A 1 103 ? 8.982 1.231 3.662 1.00 91.81 103 ARG A N 1
ATOM 816 C CA . ARG A 1 103 ? 10.260 0.811 3.097 1.00 91.81 103 ARG A CA 1
ATOM 817 C C . ARG A 1 103 ? 10.246 0.956 1.582 1.00 91.81 103 ARG A C 1
ATOM 819 O O . ARG A 1 103 ? 9.252 0.717 0.900 1.00 91.81 103 ARG A O 1
ATOM 826 N N . ARG A 1 104 ? 11.387 1.365 1.041 1.00 93.88 104 ARG A N 1
ATOM 827 C CA . ARG A 1 104 ? 11.622 1.427 -0.400 1.00 93.88 104 ARG A CA 1
ATOM 828 C C . ARG A 1 104 ? 13.068 1.080 -0.688 1.00 93.88 104 ARG A C 1
ATOM 830 O O . ARG A 1 104 ? 13.950 1.440 0.094 1.00 93.88 104 ARG A O 1
ATOM 837 N N . ALA A 1 105 ? 13.314 0.429 -1.814 1.00 94.31 105 ALA A N 1
ATOM 838 C CA . ALA A 1 105 ? 14.672 0.222 -2.275 1.00 94.31 105 ALA A CA 1
ATOM 839 C C . ALA A 1 105 ? 15.276 1.552 -2.747 1.00 94.31 105 ALA A C 1
ATOM 841 O O . ALA A 1 105 ? 14.610 2.354 -3.411 1.00 94.31 105 ALA A O 1
ATOM 842 N N . GLU A 1 106 ? 16.552 1.768 -2.422 1.00 92.38 106 GLU A N 1
ATOM 843 C CA . GLU A 1 106 ? 17.335 2.888 -2.955 1.00 92.38 106 GLU A CA 1
ATOM 844 C C . GLU A 1 106 ? 17.518 2.754 -4.473 1.00 92.38 106 GLU A C 1
ATOM 846 O O . GLU A 1 106 ? 17.439 3.741 -5.198 1.00 92.38 106 GLU A O 1
ATOM 851 N N . LYS A 1 107 ? 17.726 1.520 -4.952 1.00 91.56 107 LYS A N 1
ATOM 852 C CA . LYS A 1 107 ? 17.899 1.182 -6.367 1.00 91.56 107 LYS A CA 1
ATOM 853 C C . LYS A 1 107 ? 16.928 0.082 -6.763 1.00 91.56 107 LYS A C 1
ATOM 855 O O . LYS A 1 107 ? 16.797 -0.910 -6.049 1.00 91.56 107 LYS A O 1
ATOM 860 N N . ALA A 1 108 ? 16.301 0.239 -7.924 1.00 94.94 108 ALA A N 1
ATOM 861 C CA . ALA A 1 108 ? 15.358 -0.744 -8.446 1.00 94.94 108 ALA A CA 1
ATOM 862 C C . ALA A 1 108 ? 16.039 -1.946 -9.121 1.00 94.94 108 ALA A C 1
ATOM 864 O O . ALA A 1 108 ? 15.448 -3.023 -9.188 1.00 94.94 108 ALA A O 1
ATOM 865 N N . ALA A 1 109 ? 17.280 -1.783 -9.590 1.00 97.25 109 ALA A N 1
ATOM 866 C CA . ALA A 1 109 ? 18.058 -2.852 -10.200 1.00 97.25 109 ALA A CA 1
ATOM 867 C C . ALA A 1 109 ? 19.573 -2.660 -10.035 1.00 97.25 109 ALA A C 1
ATOM 869 O O . ALA A 1 109 ? 20.064 -1.553 -9.799 1.00 97.25 109 ALA A O 1
ATOM 870 N N . VAL A 1 110 ? 20.315 -3.757 -10.197 1.00 97.12 110 VAL A N 1
ATOM 871 C CA . VAL A 1 110 ? 21.778 -3.806 -10.301 1.00 97.12 110 VAL A CA 1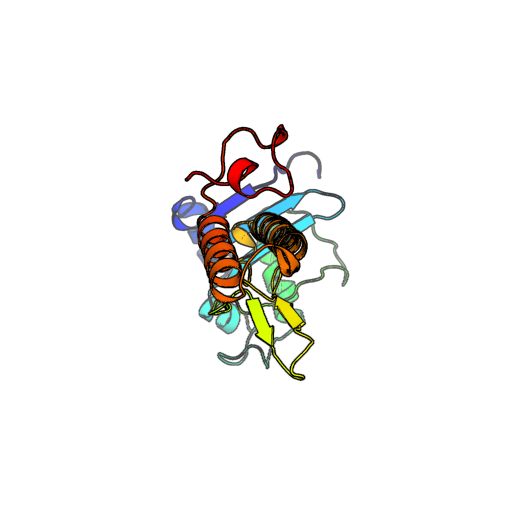
ATOM 872 C C . VAL A 1 110 ? 22.197 -4.806 -11.379 1.00 97.12 110 VAL A C 1
ATOM 874 O O . VAL A 1 110 ? 21.503 -5.793 -11.627 1.00 97.12 110 VAL A O 1
ATOM 877 N N . VAL A 1 111 ? 23.360 -4.582 -11.993 1.00 95.94 111 VAL A N 1
ATOM 878 C CA . VAL A 1 111 ? 24.010 -5.560 -12.874 1.00 95.94 111 VAL A CA 1
ATOM 879 C C . VAL A 1 111 ? 25.257 -6.097 -12.181 1.00 95.94 111 VAL A C 1
ATOM 881 O O . VAL A 1 111 ? 26.109 -5.336 -11.726 1.00 95.94 111 VAL A O 1
ATOM 884 N N . LEU A 1 112 ? 25.357 -7.420 -12.081 1.00 94.81 112 LEU A N 1
ATOM 885 C CA . LEU A 1 112 ? 26.469 -8.125 -11.453 1.00 94.81 112 LEU A CA 1
ATOM 886 C C . LEU A 1 112 ? 27.329 -8.809 -12.518 1.00 94.81 112 LEU A C 1
ATOM 888 O O . LEU A 1 112 ? 26.824 -9.570 -13.345 1.00 94.81 112 LEU A O 1
ATOM 892 N N . HIS A 1 113 ? 28.644 -8.603 -12.451 1.00 91.56 113 HIS A N 1
ATOM 893 C CA . HIS A 1 113 ? 29.620 -9.234 -13.342 1.00 91.56 113 HIS A CA 1
ATOM 894 C C . HIS A 1 113 ? 30.431 -10.265 -12.561 1.00 91.56 113 HIS A C 1
ATOM 896 O O . HIS A 1 113 ? 31.43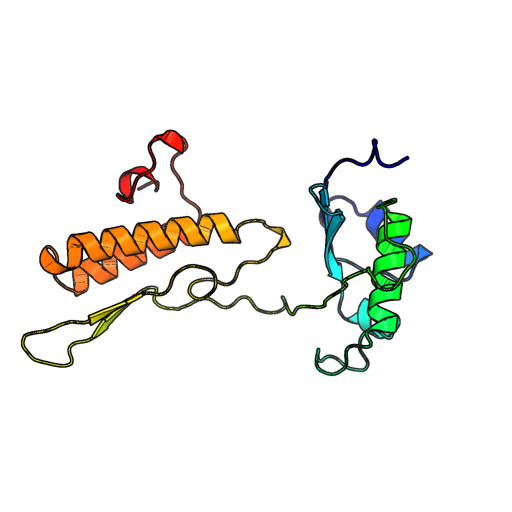0 -9.936 -11.927 1.00 91.56 113 HIS A O 1
ATOM 902 N N . ARG A 1 114 ? 29.990 -11.529 -12.575 1.00 79.94 114 ARG A N 1
ATOM 903 C CA . ARG A 1 114 ? 30.723 -12.619 -11.904 1.00 79.94 114 ARG A CA 1
ATOM 904 C C . ARG A 1 114 ? 31.841 -13.207 -12.772 1.00 79.94 114 ARG A C 1
ATOM 906 O O . ARG A 1 114 ? 32.851 -13.655 -12.240 1.00 79.94 114 ARG A O 1
ATOM 913 N N . HIS A 1 115 ? 31.680 -13.194 -14.095 1.00 80.06 115 HIS A N 1
ATOM 914 C CA . HIS A 1 115 ? 32.681 -13.670 -15.054 1.00 80.06 115 HIS A CA 1
ATOM 915 C C . HIS A 1 115 ? 32.816 -12.686 -16.216 1.00 80.06 115 HIS A C 1
ATOM 917 O O . HIS A 1 115 ? 31.853 -12.015 -16.574 1.00 80.06 115 HIS A O 1
ATOM 923 N N . ALA A 1 116 ? 33.986 -12.650 -16.859 1.00 77.06 116 ALA A N 1
ATOM 924 C CA . ALA A 1 116 ? 34.312 -11.667 -17.900 1.00 77.06 116 ALA A CA 1
ATOM 925 C C . ALA A 1 116 ? 33.348 -11.647 -19.107 1.00 77.06 116 ALA A C 1
ATOM 927 O O . ALA A 1 116 ? 33.278 -10.646 -19.809 1.00 77.06 116 ALA A O 1
ATOM 928 N N . LYS A 1 117 ? 32.615 -12.741 -19.363 1.00 85.25 117 LYS A N 1
ATOM 929 C CA . LYS A 1 117 ? 31.710 -12.887 -20.520 1.00 85.25 117 LYS A CA 1
ATOM 930 C C . LYS A 1 117 ? 30.224 -12.942 -20.160 1.00 85.25 117 LYS A C 1
ATOM 932 O O . LYS A 1 117 ? 29.401 -13.132 -21.047 1.00 85.25 117 LYS A O 1
ATOM 937 N N . SER A 1 118 ? 29.869 -12.826 -18.882 1.00 89.12 118 SER A N 1
ATOM 938 C CA . SER A 1 118 ? 28.481 -12.968 -18.432 1.00 89.12 118 SER A CA 1
ATOM 939 C C . SER A 1 118 ? 28.124 -11.892 -17.422 1.00 89.12 118 SER A C 1
ATOM 941 O O . SER A 1 118 ? 28.887 -11.640 -16.487 1.00 89.12 118 SER A O 1
ATOM 943 N N . LYS A 1 119 ? 26.923 -11.341 -17.558 1.00 92.06 119 LYS A N 1
ATOM 944 C CA . LYS A 1 119 ? 26.332 -10.415 -16.596 1.00 92.06 119 LYS A CA 1
ATOM 945 C C . LYS A 1 119 ? 24.984 -10.935 -16.106 1.00 92.06 119 LYS A C 1
ATOM 947 O O . LYS A 1 119 ? 24.314 -11.674 -16.824 1.00 92.06 119 LYS A O 1
ATOM 952 N N . LEU A 1 120 ? 24.611 -10.556 -14.889 1.00 94.31 120 LEU A N 1
ATOM 953 C CA . LEU A 1 120 ? 23.339 -10.890 -14.253 1.00 94.31 120 LEU A CA 1
ATOM 954 C C . LEU A 1 120 ? 22.620 -9.598 -13.862 1.00 94.31 120 LEU A C 1
ATOM 956 O O . LEU A 1 120 ? 23.123 -8.852 -13.025 1.00 94.31 120 LEU A O 1
ATOM 960 N N . LEU A 1 121 ? 21.448 -9.354 -14.445 1.00 95.50 121 LEU A N 1
ATOM 961 C CA . LEU A 1 121 ? 20.541 -8.297 -14.001 1.00 95.50 121 LEU A CA 1
ATOM 962 C C . LEU A 1 121 ? 19.726 -8.811 -12.809 1.00 95.50 121 LEU A C 1
ATOM 964 O O . LEU A 1 121 ? 19.062 -9.840 -12.913 1.00 95.50 121 LEU A O 1
ATOM 968 N N . VAL A 1 122 ? 19.760 -8.082 -11.697 1.00 97.38 122 VAL A N 1
ATOM 969 C CA . VAL A 1 122 ? 18.911 -8.316 -10.523 1.00 97.38 122 VAL A CA 1
ATOM 970 C C . VAL A 1 122 ? 18.036 -7.086 -10.343 1.00 97.38 122 VAL A C 1
ATOM 972 O O . VAL A 1 122 ? 18.561 -5.980 -10.246 1.00 97.38 122 VAL A O 1
ATOM 975 N N . ALA A 1 123 ? 16.719 -7.267 -10.303 1.00 97.56 123 ALA A N 1
ATOM 976 C CA . ALA A 1 123 ? 15.756 -6.182 -10.160 1.00 97.56 123 ALA A CA 1
ATOM 977 C C . ALA A 1 123 ? 14.693 -6.530 -9.114 1.00 97.56 123 ALA A C 1
ATOM 979 O O . ALA A 1 123 ? 14.327 -7.695 -8.956 1.00 97.56 123 ALA A O 1
ATOM 980 N N . LEU A 1 124 ? 14.206 -5.509 -8.414 1.00 98.12 124 LEU A N 1
ATOM 981 C CA . LEU A 1 124 ? 13.098 -5.604 -7.471 1.00 98.12 124 LEU A CA 1
ATOM 982 C C . LEU A 1 124 ? 11.806 -5.152 -8.157 1.00 98.12 124 LEU A C 1
ATOM 984 O O . LEU A 1 124 ? 11.806 -4.203 -8.941 1.00 98.12 124 LEU A O 1
ATOM 988 N N . VAL A 1 125 ? 10.699 -5.823 -7.844 1.00 97.69 125 VAL A N 1
ATOM 989 C CA . VAL A 1 125 ? 9.363 -5.559 -8.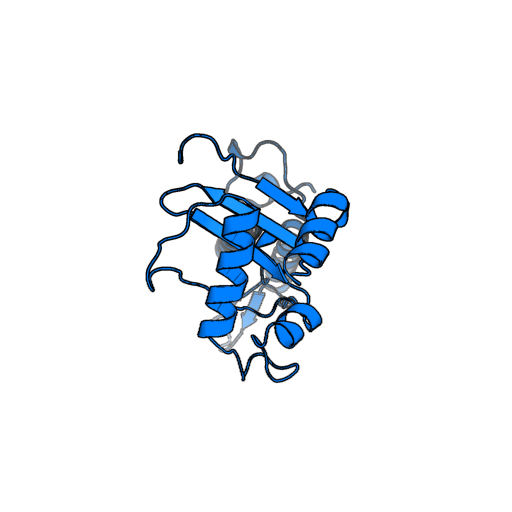399 1.00 97.69 125 VAL A CA 1
ATOM 990 C C . VAL A 1 125 ? 8.331 -5.668 -7.276 1.00 97.69 125 VAL A C 1
ATOM 992 O O . VAL A 1 125 ? 8.503 -6.474 -6.361 1.00 97.69 125 VAL A O 1
ATOM 995 N N . GLY A 1 126 ? 7.259 -4.874 -7.344 1.00 96.69 126 GLY A N 1
ATOM 996 C CA . GLY A 1 126 ? 6.173 -4.917 -6.356 1.00 96.69 126 GLY A CA 1
ATOM 997 C C . GLY A 1 126 ? 6.604 -4.444 -4.969 1.00 96.69 126 GLY A C 1
ATOM 998 O O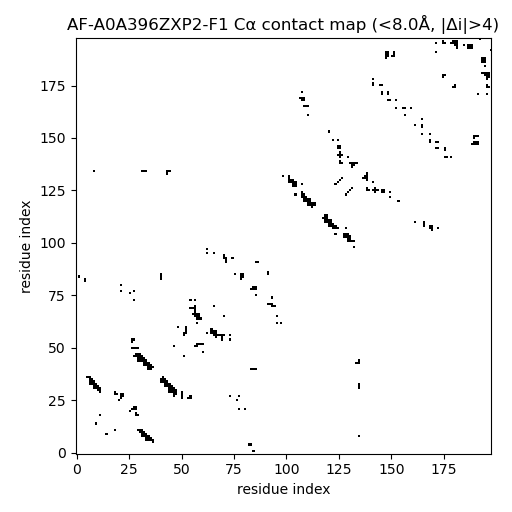 . GLY A 1 126 ? 7.437 -3.547 -4.844 1.00 96.69 126 GLY A O 1
ATOM 999 N N . ASP A 1 127 ? 6.052 -5.059 -3.928 1.00 95.62 127 ASP A N 1
ATOM 1000 C CA . ASP A 1 127 ? 6.264 -4.656 -2.531 1.00 95.62 127 ASP A CA 1
ATOM 1001 C C . ASP A 1 127 ? 7.736 -4.747 -2.099 1.00 95.62 127 ASP A C 1
ATOM 1003 O O . ASP A 1 127 ? 8.195 -3.952 -1.283 1.00 95.62 127 ASP A O 1
ATOM 1007 N N . ALA A 1 128 ? 8.513 -5.653 -2.707 1.00 95.44 128 ALA A N 1
ATOM 1008 C CA . ALA A 1 128 ? 9.956 -5.750 -2.476 1.00 95.44 128 ALA A CA 1
ATOM 1009 C C . ALA A 1 128 ? 10.726 -4.514 -2.980 1.00 95.44 128 ALA A C 1
ATOM 1011 O O . ALA A 1 128 ? 11.809 -4.213 -2.480 1.00 95.44 128 ALA A O 1
ATOM 1012 N N . LEU A 1 129 ? 10.183 -3.806 -3.976 1.00 96.12 129 LEU A N 1
ATOM 1013 C CA . LEU A 1 129 ? 10.729 -2.548 -4.479 1.00 96.12 129 LEU A CA 1
ATOM 1014 C C . LEU A 1 129 ? 10.223 -1.355 -3.660 1.00 96.12 129 LEU A C 1
ATOM 1016 O O . LEU A 1 129 ? 11.008 -0.483 -3.281 1.00 96.12 129 LEU A O 1
ATOM 1020 N N . LEU A 1 130 ? 8.912 -1.300 -3.424 1.00 94.06 130 LEU A N 1
ATOM 1021 C CA . LEU A 1 130 ? 8.243 -0.184 -2.767 1.00 94.06 130 LEU A CA 1
ATOM 1022 C C . LEU A 1 130 ? 7.035 -0.687 -1.977 1.00 94.06 130 LEU A C 1
ATOM 1024 O O . LEU A 1 130 ? 6.030 -1.082 -2.565 1.00 94.06 130 LEU A O 1
ATOM 1028 N N . GLU A 1 131 ? 7.123 -0.596 -0.654 1.00 93.75 131 GLU A N 1
ATOM 1029 C CA . GLU A 1 131 ? 6.062 -1.018 0.251 1.00 93.75 131 GLU A CA 1
ATOM 1030 C C . GLU A 1 131 ? 4.807 -0.142 0.072 1.00 93.75 131 GLU A C 1
ATOM 1032 O O . GLU A 1 131 ? 4.891 1.096 0.126 1.00 93.75 131 GLU A O 1
ATOM 1037 N N . PRO A 1 132 ? 3.629 -0.744 -0.172 1.00 92.44 132 PRO A N 1
ATOM 1038 C CA . PRO A 1 132 ? 2.403 0.008 -0.360 1.00 92.44 132 PRO A CA 1
ATOM 1039 C C . PRO A 1 132 ? 1.762 0.391 0.974 1.00 92.44 132 PRO A C 1
ATOM 1041 O O . PRO A 1 132 ? 1.614 -0.424 1.877 1.00 92.44 132 PRO A O 1
ATOM 1044 N N . PHE A 1 133 ? 1.244 1.615 1.052 1.00 91.06 133 PHE A N 1
ATOM 1045 C CA . PHE A 1 133 ? 0.276 1.973 2.084 1.00 91.06 133 PHE A CA 1
ATOM 1046 C C . PHE A 1 133 ? -1.128 1.589 1.599 1.00 91.06 133 PHE A C 1
ATOM 1048 O O . PHE A 1 133 ? -1.682 2.243 0.709 1.00 91.06 133 PHE A O 1
ATOM 1055 N N . TRP A 1 134 ? -1.688 0.501 2.138 1.00 91.00 134 TRP A N 1
ATOM 1056 C CA . TRP A 1 134 ? -2.932 -0.104 1.634 1.00 91.00 134 TRP A CA 1
ATOM 1057 C C . TRP A 1 134 ? -4.130 0.852 1.551 1.00 91.00 134 TRP A C 1
ATOM 1059 O O . TRP A 1 134 ? -4.828 0.789 0.537 1.00 91.00 134 TRP A O 1
ATOM 1069 N N . PRO A 1 135 ? -4.346 1.794 2.498 1.00 87.88 135 PRO A N 1
ATOM 1070 C CA . PRO A 1 135 ? -5.445 2.756 2.393 1.00 87.88 135 PRO A CA 1
ATOM 1071 C C . PRO A 1 135 ? -5.419 3.623 1.125 1.00 87.88 135 PRO A C 1
ATOM 1073 O O . PRO A 1 135 ? -6.453 4.145 0.727 1.00 87.88 135 PRO A O 1
ATOM 1076 N N . GLN A 1 136 ? -4.262 3.781 0.469 1.00 87.00 136 GLN A N 1
ATOM 1077 C CA . GLN A 1 136 ? -4.158 4.528 -0.792 1.00 87.00 136 GLN A CA 1
ATOM 1078 C C . GLN A 1 136 ? -4.486 3.689 -2.038 1.00 87.00 136 GLN A C 1
ATOM 1080 O O . GLN A 1 136 ? -4.638 4.257 -3.116 1.00 87.00 136 GLN A O 1
ATOM 1085 N N . GLY A 1 137 ? -4.541 2.355 -1.941 1.00 88.88 137 GLY A N 1
ATOM 1086 C CA . GLY A 1 137 ? -4.852 1.486 -3.085 1.00 88.88 137 GLY A CA 1
ATOM 1087 C C . GLY A 1 137 ? -3.803 1.493 -4.211 1.00 88.88 137 GLY A C 1
ATOM 1088 O O . GLY A 1 137 ? -4.117 1.200 -5.363 1.00 88.88 137 GLY A O 1
ATOM 1089 N N . LEU A 1 138 ? -2.544 1.845 -3.920 1.00 91.75 138 LEU A N 1
ATOM 1090 C CA . LEU A 1 138 ? -1.505 2.029 -4.949 1.00 91.75 138 LEU A CA 1
ATOM 1091 C C . LEU A 1 138 ? -0.608 0.807 -5.195 1.00 91.75 138 LEU A C 1
ATOM 1093 O O . LEU A 1 138 ? 0.202 0.848 -6.121 1.00 91.75 138 LEU A O 1
ATOM 1097 N N . GLY A 1 139 ? -0.740 -0.261 -4.400 1.00 93.88 139 GLY A N 1
ATOM 1098 C CA . GLY A 1 139 ? 0.136 -1.439 -4.471 1.00 93.88 139 GLY A CA 1
ATOM 1099 C C . GLY A 1 139 ? 0.136 -2.104 -5.844 1.00 93.88 139 GLY A C 1
ATOM 1100 O O . GLY A 1 139 ? 1.169 -2.145 -6.507 1.00 93.88 139 GLY A O 1
ATOM 1101 N N . ILE A 1 140 ? -1.037 -2.518 -6.334 1.00 95.56 140 ILE A N 1
ATOM 1102 C CA . ILE A 1 140 ? -1.168 -3.161 -7.653 1.00 95.56 140 ILE A CA 1
ATOM 1103 C C . ILE A 1 140 ? -0.705 -2.240 -8.787 1.00 95.56 140 ILE A C 1
ATOM 1105 O O . ILE A 1 140 ? 0.032 -2.681 -9.667 1.00 95.56 140 ILE A O 1
ATOM 1109 N N . ASN A 1 141 ? -1.064 -0.953 -8.735 1.00 94.44 141 ASN A N 1
ATOM 1110 C CA . ASN A 1 141 ? -0.658 0.031 -9.740 1.00 94.44 141 ASN A CA 1
ATOM 1111 C C . ASN A 1 141 ? 0.874 0.090 -9.878 1.00 94.44 141 ASN A C 1
ATOM 1113 O O . ASN A 1 141 ? 1.418 -0.106 -10.964 1.00 94.44 141 ASN A O 1
ATOM 1117 N N . ARG A 1 142 ? 1.583 0.306 -8.764 1.00 95.94 142 ARG A N 1
ATOM 1118 C CA . ARG A 1 142 ? 3.053 0.395 -8.741 1.00 95.94 142 ARG A CA 1
ATOM 1119 C C . ARG A 1 142 ? 3.726 -0.956 -9.000 1.00 95.94 142 ARG A C 1
ATOM 1121 O O . ARG A 1 142 ? 4.769 -1.008 -9.655 1.00 95.94 142 ARG A O 1
ATOM 1128 N N . GLY A 1 143 ? 3.121 -2.053 -8.551 1.00 96.94 143 GLY A N 1
ATOM 1129 C CA . GLY A 1 143 ? 3.601 -3.408 -8.812 1.00 96.94 143 GLY A CA 1
ATOM 1130 C C . GLY A 1 143 ? 3.597 -3.752 -10.299 1.00 96.94 143 GLY A C 1
ATOM 1131 O O . GLY A 1 143 ? 4.619 -4.169 -10.837 1.00 96.94 143 GLY A O 1
ATOM 1132 N N . PHE A 1 144 ? 2.493 -3.488 -10.998 1.00 97.44 144 PHE A N 1
ATOM 1133 C CA . PHE A 1 144 ? 2.390 -3.758 -12.435 1.00 97.44 144 PHE A CA 1
ATOM 1134 C C . PHE A 1 144 ? 3.318 -2.850 -13.247 1.00 97.44 144 PHE A C 1
ATOM 1136 O O . PHE A 1 144 ? 3.997 -3.314 -14.161 1.00 97.44 144 PHE A O 1
ATOM 1143 N N . LEU A 1 145 ? 3.401 -1.567 -12.889 1.00 97.38 145 LEU A N 1
ATOM 1144 C CA . LEU A 1 145 ? 4.307 -0.622 -13.541 1.00 97.38 145 LEU A CA 1
ATOM 1145 C C . LEU A 1 145 ? 5.780 -1.028 -13.384 1.00 97.38 145 LEU A C 1
ATOM 1147 O O . LEU A 1 145 ? 6.499 -1.087 -14.380 1.00 97.38 145 LEU A O 1
ATOM 1151 N N . SER A 1 146 ? 6.213 -1.387 -12.169 1.00 97.56 146 SER A N 1
ATOM 1152 C CA . SER A 1 146 ? 7.587 -1.861 -11.927 1.00 97.56 146 SER A CA 1
ATOM 1153 C C . SER A 1 146 ? 7.897 -3.191 -12.626 1.00 97.56 146 SER A C 1
ATOM 1155 O O . SER A 1 146 ? 9.022 -3.390 -13.093 1.00 97.56 146 SER A O 1
ATOM 1157 N N . ALA A 1 147 ? 6.906 -4.077 -12.775 1.00 98.25 147 ALA A N 1
ATOM 1158 C CA . ALA A 1 147 ? 7.048 -5.304 -13.555 1.00 98.25 147 ALA A CA 1
ATOM 1159 C C . ALA A 1 147 ? 7.278 -5.001 -15.045 1.00 98.25 147 ALA A C 1
ATOM 1161 O O . ALA A 1 147 ? 8.202 -5.545 -15.651 1.00 98.25 147 ALA A O 1
ATOM 1162 N N . LEU A 1 148 ? 6.490 -4.090 -15.626 1.00 98.19 148 LEU A N 1
ATOM 1163 C CA . LEU A 1 148 ? 6.637 -3.665 -17.023 1.00 98.19 148 LEU A CA 1
ATOM 1164 C C . LEU A 1 148 ? 7.964 -2.933 -17.269 1.00 98.19 148 LEU A C 1
ATOM 1166 O O . LEU A 1 148 ? 8.618 -3.180 -18.281 1.00 98.19 148 LEU A O 1
ATOM 1170 N N . ASP A 1 149 ? 8.403 -2.086 -16.336 1.00 97.62 149 ASP A N 1
ATOM 1171 C CA . ASP A 1 149 ? 9.702 -1.402 -16.411 1.00 97.62 149 ASP A CA 1
ATOM 1172 C C . ASP A 1 149 ? 10.867 -2.387 -16.390 1.00 97.62 149 ASP A C 1
ATOM 1174 O O . ASP A 1 149 ? 11.830 -2.252 -17.148 1.00 97.62 149 ASP A O 1
ATOM 1178 N N . THR A 1 150 ? 10.756 -3.418 -15.555 1.00 98.06 150 THR A N 1
ATOM 1179 C CA . THR A 1 150 ? 11.749 -4.490 -15.480 1.00 98.06 150 THR A CA 1
ATOM 1180 C C . THR A 1 150 ? 11.746 -5.336 -16.749 1.00 98.06 150 THR A C 1
ATOM 1182 O O . THR A 1 150 ? 12.814 -5.619 -17.288 1.00 98.06 150 THR A O 1
ATOM 1185 N N . ALA A 1 151 ? 10.576 -5.673 -17.297 1.00 98.31 151 ALA A N 1
ATOM 1186 C CA . ALA A 1 151 ? 10.473 -6.372 -18.578 1.00 98.31 151 ALA A CA 1
ATOM 1187 C C . ALA A 1 151 ? 11.098 -5.562 -19.731 1.00 98.31 151 ALA A C 1
ATOM 1189 O O . ALA A 1 151 ? 11.806 -6.122 -20.571 1.00 98.31 151 ALA A O 1
ATOM 1190 N N . PHE A 1 152 ? 10.909 -4.240 -19.743 1.00 97.56 152 PHE A N 1
ATOM 1191 C CA . PHE A 1 152 ? 11.552 -3.354 -20.714 1.00 97.56 152 PHE A CA 1
ATOM 1192 C C . PHE A 1 152 ? 13.079 -3.332 -20.571 1.00 97.56 152 PHE A C 1
ATOM 1194 O O . PHE A 1 152 ? 13.788 -3.400 -21.576 1.00 97.56 152 PHE A O 1
ATOM 1201 N N . ALA A 1 153 ? 13.596 -3.289 -19.338 1.00 97.25 153 ALA A N 1
ATOM 1202 C CA . ALA A 1 153 ? 15.032 -3.384 -19.085 1.00 97.25 153 ALA A CA 1
ATOM 1203 C C . ALA A 1 153 ? 15.602 -4.730 -19.570 1.00 97.25 153 ALA A C 1
ATOM 1205 O O . ALA A 1 153 ? 16.610 -4.760 -20.275 1.00 97.25 153 ALA A O 1
ATOM 1206 N N . VAL A 1 154 ? 14.919 -5.844 -19.288 1.00 97.06 154 VAL A N 1
ATOM 1207 C CA . VAL A 1 154 ? 15.317 -7.176 -19.774 1.00 97.06 154 VAL A CA 1
ATOM 1208 C C . VAL A 1 154 ? 15.395 -7.213 -21.307 1.00 97.06 154 VAL A C 1
ATOM 1210 O O . VAL A 1 154 ? 16.377 -7.713 -21.850 1.00 97.06 154 VAL A O 1
ATOM 1213 N N . ALA A 1 155 ? 14.435 -6.613 -22.018 1.00 96.25 155 ALA A N 1
ATOM 1214 C CA . ALA A 1 155 ? 14.415 -6.563 -23.488 1.00 96.25 155 ALA A CA 1
ATOM 1215 C C . ALA A 1 155 ? 15.541 -5.7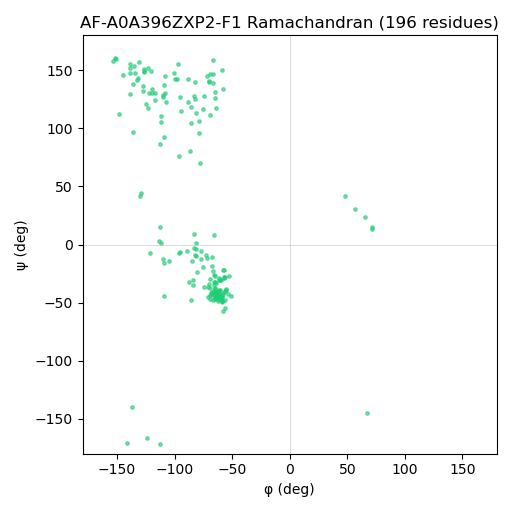14 -24.126 1.00 96.25 155 ALA A C 1
ATOM 1217 O O . ALA A 1 155 ? 15.717 -5.735 -25.354 1.00 96.25 155 ALA A O 1
ATOM 1218 N N . ARG A 1 156 ? 16.270 -4.945 -23.305 1.00 95.25 156 ARG A N 1
ATOM 1219 C CA . ARG A 1 156 ? 17.393 -4.080 -23.694 1.00 95.25 156 ARG A CA 1
ATOM 1220 C C . ARG A 1 156 ? 18.736 -4.544 -23.129 1.00 95.25 156 ARG A C 1
ATOM 1222 O O . ARG A 1 156 ? 19.739 -3.873 -23.363 1.00 95.25 156 ARG A O 1
ATOM 1229 N N . LEU A 1 157 ? 18.778 -5.676 -22.424 1.00 93.19 157 LEU A N 1
ATOM 1230 C CA . LEU A 1 157 ? 19.974 -6.150 -21.725 1.00 93.19 157 LEU A CA 1
ATOM 1231 C C . LEU A 1 157 ? 21.171 -6.382 -22.666 1.00 93.19 157 LEU A C 1
ATOM 1233 O O . LEU A 1 157 ? 22.316 -6.199 -22.256 1.00 93.19 157 LEU A O 1
ATOM 1237 N N . ASP A 1 158 ? 20.913 -6.756 -23.919 1.00 90.94 158 ASP A N 1
ATOM 1238 C CA . ASP A 1 158 ? 21.895 -6.967 -24.991 1.00 90.94 158 ASP A CA 1
ATOM 1239 C C . ASP A 1 158 ? 22.074 -5.754 -25.927 1.00 90.94 158 ASP A C 1
ATOM 1241 O O . ASP A 1 158 ? 22.964 -5.759 -26.775 1.00 90.94 158 ASP A O 1
ATOM 1245 N N . LYS A 1 159 ? 21.247 -4.711 -25.777 1.00 93.06 159 LYS A N 1
ATOM 1246 C CA . LYS A 1 159 ? 21.190 -3.538 -26.673 1.00 93.06 159 LYS A CA 1
ATOM 1247 C C . LYS A 1 159 ? 21.725 -2.252 -26.049 1.00 93.06 159 LYS A C 1
ATOM 1249 O O . LYS A 1 159 ? 21.948 -1.285 -26.771 1.00 93.06 159 LYS A O 1
ATOM 1254 N N . ALA A 1 160 ? 21.875 -2.213 -24.730 1.00 93.38 160 ALA A N 1
ATOM 1255 C CA . ALA A 1 160 ? 22.388 -1.069 -23.987 1.00 93.38 160 ALA A CA 1
ATOM 1256 C C . ALA A 1 160 ? 23.557 -1.494 -23.092 1.00 93.38 160 ALA A C 1
ATOM 1258 O O . ALA A 1 160 ? 23.605 -2.628 -22.604 1.00 93.38 160 ALA A O 1
ATOM 1259 N N . ASP A 1 161 ? 24.493 -0.573 -22.865 1.00 94.81 161 ASP A N 1
ATOM 1260 C CA . ASP A 1 161 ? 25.487 -0.734 -21.811 1.00 94.81 161 ASP A CA 1
ATOM 1261 C C . ASP A 1 161 ? 24.816 -0.686 -20.427 1.00 94.81 161 ASP A C 1
ATOM 1263 O O . ASP A 1 161 ? 23.702 -0.176 -20.262 1.00 94.81 161 ASP A O 1
ATOM 1267 N N . ASP A 1 162 ? 25.493 -1.234 -19.420 1.00 95.25 162 ASP A N 1
ATOM 1268 C CA . ASP A 1 162 ? 24.904 -1.430 -18.095 1.00 95.25 162 ASP A CA 1
ATOM 1269 C C . ASP A 1 162 ? 24.582 -0.111 -17.385 1.00 95.25 162 ASP A C 1
ATOM 1271 O O . ASP A 1 162 ? 23.595 -0.032 -16.653 1.00 95.25 162 ASP A O 1
ATOM 1275 N N . GLN A 1 163 ? 25.369 0.941 -17.625 1.00 95.81 163 GLN A N 1
ATOM 1276 C CA . GLN A 1 163 ? 25.137 2.244 -17.013 1.00 95.81 163 GLN A CA 1
ATOM 1277 C C . GLN A 1 163 ? 23.870 2.890 -17.579 1.00 95.81 163 GLN A C 1
ATOM 1279 O O . GLN A 1 163 ? 23.019 3.336 -16.807 1.00 95.81 163 GLN A O 1
ATOM 1284 N N . THR A 1 164 ? 23.710 2.890 -18.903 1.00 96.75 164 THR A N 1
ATOM 1285 C CA . THR A 1 164 ? 22.498 3.397 -19.562 1.00 96.75 164 THR A CA 1
ATOM 1286 C C . THR A 1 164 ? 21.267 2.588 -19.166 1.00 96.75 164 THR A C 1
ATOM 1288 O O . THR A 1 164 ? 20.228 3.164 -18.847 1.00 96.75 164 THR A O 1
ATOM 1291 N N . LEU A 1 165 ? 21.381 1.256 -19.122 1.00 96.69 165 LEU A N 1
ATOM 1292 C CA . LEU A 1 165 ? 20.281 0.374 -18.732 1.00 96.69 165 LEU A CA 1
ATOM 1293 C C . LEU A 1 165 ? 19.769 0.678 -17.316 1.00 96.69 165 LEU A C 1
ATOM 1295 O O . LEU A 1 165 ? 18.562 0.813 -17.107 1.00 96.69 165 LEU A O 1
ATOM 1299 N N . LEU A 1 166 ? 20.685 0.788 -16.349 1.00 97.31 166 LEU A N 1
ATOM 1300 C CA . LEU A 1 166 ? 20.346 1.070 -14.955 1.00 97.31 166 LEU A CA 1
ATOM 1301 C C . LEU A 1 166 ? 19.823 2.500 -14.769 1.00 97.31 166 LEU A C 1
ATOM 1303 O O . LEU A 1 166 ? 18.885 2.701 -14.000 1.00 97.31 166 LEU A O 1
ATOM 1307 N N . ALA A 1 167 ? 20.380 3.481 -15.485 1.00 96.62 167 ALA A N 1
ATOM 1308 C CA . ALA A 1 167 ? 19.906 4.864 -15.440 1.00 96.62 167 ALA A CA 1
ATOM 1309 C C . ALA A 1 167 ? 18.479 5.006 -15.999 1.00 96.62 167 ALA A C 1
ATOM 1311 O O . ALA A 1 167 ? 17.643 5.673 -15.385 1.00 96.62 167 ALA A O 1
ATOM 1312 N N . ASP A 1 168 ? 18.181 4.345 -17.121 1.00 95.75 168 ASP A N 1
ATOM 1313 C CA . ASP A 1 168 ? 16.834 4.313 -17.698 1.00 95.75 168 ASP A CA 1
ATOM 1314 C C . ASP A 1 168 ? 15.845 3.635 -16.736 1.00 95.75 168 ASP A C 1
ATOM 1316 O O . ASP A 1 168 ? 14.766 4.168 -16.477 1.00 95.75 168 ASP A O 1
ATOM 1320 N N . HIS A 1 169 ? 16.207 2.483 -16.156 1.00 96.50 169 HIS A N 1
ATOM 1321 C CA . HIS A 1 169 ? 15.342 1.772 -15.204 1.00 96.50 169 HIS A CA 1
ATOM 1322 C C . HIS A 1 169 ? 15.067 2.592 -13.934 1.00 96.50 169 HIS A C 1
ATOM 1324 O O . HIS A 1 169 ? 13.915 2.679 -13.510 1.00 96.50 169 HIS A O 1
ATOM 1330 N N . ASP A 1 170 ? 16.071 3.284 -13.388 1.00 95.25 170 ASP A N 1
ATOM 1331 C CA . ASP A 1 170 ? 15.898 4.182 -12.237 1.00 95.25 170 ASP A CA 1
ATOM 1332 C C . ASP A 1 170 ? 15.004 5.393 -12.564 1.00 95.25 170 ASP A C 1
ATOM 1334 O O . ASP A 1 170 ? 14.165 5.806 -11.755 1.00 95.25 170 ASP A O 1
ATOM 1338 N N . LYS A 1 171 ? 15.112 5.936 -13.784 1.00 95.12 171 LYS A N 1
ATOM 1339 C CA . LYS A 1 171 ? 14.198 6.979 -14.271 1.00 95.12 171 LYS A CA 1
ATOM 1340 C C . LYS A 1 171 ? 12.751 6.478 -14.297 1.00 95.12 171 LYS A C 1
ATOM 1342 O O . LYS A 1 171 ? 11.857 7.194 -13.839 1.00 95.12 171 LYS A O 1
ATOM 1347 N N . HIS A 1 172 ? 12.514 5.264 -14.794 1.00 95.44 172 HIS A N 1
ATOM 1348 C CA . HIS A 1 172 ? 11.175 4.668 -14.810 1.00 95.44 172 HIS A CA 1
ATOM 1349 C C . HIS A 1 172 ? 10.657 4.383 -13.399 1.00 95.44 172 HIS A C 1
ATOM 1351 O O . HIS A 1 172 ? 9.511 4.713 -13.104 1.00 95.44 172 HIS A O 1
ATOM 1357 N N . TYR A 1 173 ? 11.508 3.897 -12.490 1.00 95.12 173 TYR A N 1
ATOM 1358 C CA . TYR A 1 173 ? 11.155 3.727 -11.080 1.00 95.12 173 TYR A CA 1
ATOM 1359 C C . TYR A 1 173 ? 10.683 5.047 -10.452 1.00 95.12 173 TYR A C 1
ATOM 1361 O O . TYR A 1 173 ? 9.606 5.099 -9.853 1.00 95.12 173 TYR A O 1
ATOM 1369 N N . LYS A 1 174 ? 11.412 6.149 -10.661 1.00 93.38 174 LYS A N 1
ATOM 1370 C CA . LYS A 1 174 ? 10.998 7.483 -10.189 1.00 93.38 174 LYS A CA 1
ATOM 1371 C C . LYS A 1 174 ? 9.650 7.913 -10.777 1.00 93.38 174 LYS A C 1
ATOM 1373 O O . LYS A 1 174 ? 8.793 8.384 -10.027 1.00 93.38 174 LYS A O 1
ATOM 1378 N N . ALA A 1 175 ? 9.423 7.704 -12.074 1.00 93.88 175 ALA A N 1
ATOM 1379 C CA . ALA A 1 175 ? 8.141 8.007 -12.717 1.00 93.88 175 ALA A CA 1
ATOM 1380 C C . ALA A 1 175 ? 6.983 7.152 -12.160 1.00 93.88 175 ALA A C 1
ATOM 1382 O O . ALA A 1 175 ? 5.915 7.690 -11.856 1.00 93.88 175 ALA A O 1
ATOM 1383 N N . CYS A 1 176 ? 7.225 5.855 -11.944 1.00 92.81 176 CYS A N 1
ATOM 1384 C CA . CYS A 1 176 ? 6.309 4.906 -11.312 1.00 92.81 176 CYS A CA 1
ATOM 1385 C C . CYS A 1 176 ? 5.921 5.346 -9.893 1.00 92.81 176 CYS A C 1
ATOM 1387 O O . CYS A 1 176 ? 4.735 5.412 -9.564 1.00 92.81 176 CYS A O 1
ATOM 1389 N N . THR A 1 177 ? 6.897 5.720 -9.055 1.00 90.00 177 THR A N 1
ATOM 1390 C CA . THR A 1 177 ? 6.620 6.143 -7.669 1.00 90.00 177 THR A CA 1
ATOM 1391 C C . THR A 1 177 ? 5.722 7.379 -7.604 1.00 90.00 177 THR A C 1
ATOM 1393 O O . THR A 1 177 ? 4.801 7.425 -6.780 1.00 90.00 177 THR A O 1
ATOM 1396 N N . GLY A 1 178 ? 5.953 8.342 -8.502 1.00 90.31 178 GLY A N 1
ATOM 1397 C CA . GLY A 1 178 ? 5.171 9.569 -8.624 1.00 90.31 178 GLY A CA 1
ATOM 1398 C C . GLY A 1 178 ? 3.865 9.421 -9.406 1.00 90.31 178 GLY A C 1
ATOM 1399 O O . GLY A 1 178 ? 3.140 10.405 -9.496 1.00 90.31 178 GLY A O 1
ATOM 1400 N N . LEU A 1 179 ? 3.578 8.240 -9.973 1.00 90.62 179 LEU A N 1
ATOM 1401 C CA . LEU A 1 179 ? 2.411 7.970 -10.824 1.00 90.62 179 LEU A CA 1
ATOM 1402 C C . LEU A 1 179 ? 2.206 9.027 -11.924 1.00 90.62 179 LEU A C 1
ATOM 1404 O O . LEU A 1 179 ? 1.082 9.435 -12.211 1.00 90.62 179 LEU A O 1
ATOM 1408 N N . ARG A 1 180 ? 3.301 9.464 -12.560 1.00 89.19 180 ARG A N 1
ATOM 1409 C CA . ARG A 1 180 ? 3.276 10.423 -13.681 1.00 89.19 180 ARG A CA 1
ATOM 1410 C C . ARG A 1 180 ? 2.869 9.713 -14.970 1.00 89.19 180 ARG A C 1
ATOM 1412 O O . ARG A 1 180 ? 3.711 9.421 -15.818 1.00 89.19 180 ARG A O 1
ATOM 1419 N N . LEU A 1 181 ? 1.601 9.327 -15.042 1.00 94.25 181 LEU A N 1
ATOM 1420 C CA . LEU A 1 181 ? 1.058 8.443 -16.066 1.00 94.25 181 LEU A CA 1
ATOM 1421 C C . LEU A 1 181 ? 0.334 9.217 -17.162 1.00 94.25 181 LEU A C 1
ATOM 1423 O O . LEU A 1 181 ? -0.414 10.149 -16.890 1.00 94.25 181 LEU A O 1
ATOM 1427 N N . ARG A 1 182 ? 0.472 8.749 -18.401 1.00 94.56 182 ARG A N 1
ATOM 1428 C CA . ARG A 1 182 ? -0.344 9.226 -19.518 1.00 94.56 182 ARG A CA 1
ATOM 1429 C C . ARG A 1 182 ? -1.807 8.827 -19.322 1.00 94.56 182 ARG A C 1
ATOM 1431 O O . ARG A 1 182 ? -2.108 7.731 -18.857 1.00 94.56 182 ARG A O 1
ATOM 1438 N N . ALA A 1 183 ? -2.722 9.675 -19.786 1.00 92.81 183 ALA A N 1
ATOM 1439 C CA . ALA A 1 183 ? -4.161 9.463 -19.610 1.00 92.81 183 ALA A CA 1
ATOM 1440 C C . ALA A 1 183 ? -4.716 8.212 -20.327 1.00 92.81 183 ALA A C 1
ATOM 1442 O O . ALA A 1 183 ? -5.655 7.581 -19.843 1.00 92.81 183 ALA A O 1
ATOM 1443 N N . ASN A 1 184 ? -4.165 7.838 -21.490 1.00 94.19 184 ASN A N 1
ATOM 1444 C CA . ASN A 1 184 ? -4.696 6.724 -22.280 1.00 94.19 184 ASN A CA 1
ATOM 1445 C C . ASN A 1 184 ? -4.119 5.364 -21.851 1.00 94.19 184 ASN A C 1
ATOM 1447 O O . ASN A 1 184 ? -3.258 4.799 -22.531 1.00 94.19 184 ASN A O 1
ATOM 1451 N N . ILE A 1 185 ? -4.670 4.802 -20.774 1.00 92.88 185 ILE A N 1
ATOM 1452 C CA . ILE A 1 185 ? -4.273 3.493 -20.225 1.00 92.88 185 ILE A CA 1
ATOM 1453 C C . ILE A 1 185 ? -4.391 2.367 -21.271 1.00 92.88 185 ILE A C 1
ATOM 1455 O O . ILE A 1 185 ? -3.605 1.426 -21.258 1.00 92.88 185 ILE A O 1
ATOM 1459 N N . ARG A 1 186 ? -5.310 2.472 -22.244 1.00 95.50 186 ARG A N 1
ATOM 1460 C CA . ARG A 1 186 ? -5.481 1.447 -23.296 1.00 95.50 186 ARG A CA 1
ATOM 1461 C C . ARG A 1 186 ? -4.294 1.347 -24.256 1.00 95.50 186 ARG A C 1
ATOM 1463 O O . ARG A 1 186 ? -4.175 0.349 -24.955 1.00 95.50 186 ARG A O 1
ATOM 1470 N N . SER A 1 187 ? -3.445 2.372 -24.315 1.00 95.19 187 SER A N 1
ATOM 1471 C CA . SER A 1 187 ? -2.224 2.353 -25.132 1.00 95.19 187 SER A CA 1
ATOM 1472 C C . SER A 1 187 ? -1.000 1.800 -24.404 1.00 95.19 187 SER A C 1
ATOM 1474 O O . SER A 1 187 ? 0.056 1.650 -25.023 1.00 95.19 187 SER A O 1
ATOM 1476 N N . PHE A 1 188 ? -1.124 1.504 -23.106 1.00 97.12 188 PHE A N 1
ATOM 1477 C CA . PHE A 1 188 ? 0.002 1.071 -22.291 1.00 97.12 188 PHE A CA 1
ATOM 1478 C C . PHE A 1 188 ? 0.521 -0.276 -22.780 1.00 97.12 188 PHE A C 1
ATOM 1480 O O . PHE A 1 188 ? -0.228 -1.232 -22.974 1.00 97.12 188 PHE A O 1
ATOM 1487 N N . ASN A 1 189 ? 1.833 -0.346 -22.951 1.00 96.81 189 ASN A N 1
ATOM 1488 C CA . ASN A 1 189 ? 2.556 -1.564 -23.269 1.00 96.81 189 ASN A CA 1
ATOM 1489 C C . ASN A 1 189 ? 3.891 -1.583 -22.504 1.00 96.81 189 ASN A C 1
ATOM 1491 O O . ASN A 1 189 ? 4.115 -0.772 -21.601 1.00 96.81 189 ASN A O 1
ATOM 1495 N N . VAL A 1 190 ? 4.772 -2.533 -22.824 1.00 97.12 190 VAL A N 1
ATOM 1496 C CA . VAL A 1 190 ? 6.055 -2.679 -22.122 1.00 97.12 190 VAL A CA 1
ATOM 1497 C C . VAL A 1 190 ? 6.934 -1.427 -22.243 1.00 97.12 190 VAL A C 1
ATOM 1499 O O . VAL A 1 190 ? 7.644 -1.100 -21.296 1.00 97.12 190 VAL A O 1
ATOM 1502 N N . ASP A 1 191 ? 6.835 -0.674 -23.342 1.00 96.44 191 ASP A N 1
ATOM 1503 C CA . ASP A 1 191 ? 7.560 0.580 -23.542 1.00 96.44 191 ASP A CA 1
ATOM 1504 C C . ASP A 1 191 ? 7.112 1.643 -22.515 1.00 96.44 191 ASP A C 1
ATOM 1506 O O . ASP A 1 191 ? 5.944 2.057 -22.521 1.00 96.44 191 ASP A O 1
ATOM 1510 N N . PRO A 1 192 ? 8.013 2.123 -21.638 1.00 96.81 192 PRO A N 1
ATOM 1511 C CA . PRO A 1 192 ? 7.730 3.171 -20.663 1.00 96.81 192 PRO A CA 1
ATOM 1512 C C . PRO A 1 192 ? 7.215 4.471 -21.289 1.00 96.81 192 PRO A C 1
ATOM 1514 O O . PRO A 1 192 ? 6.425 5.167 -20.654 1.00 96.81 192 PRO A O 1
ATOM 1517 N N . ALA A 1 193 ? 7.578 4.789 -22.536 1.00 95.81 193 ALA A N 1
ATOM 1518 C CA . ALA A 1 193 ? 7.084 5.978 -23.234 1.00 95.81 193 ALA A CA 1
ATOM 1519 C C . ALA A 1 193 ? 5.575 5.914 -23.526 1.00 95.81 193 ALA A C 1
ATOM 1521 O O . ALA A 1 193 ? 4.929 6.953 -23.672 1.00 95.81 193 ALA A O 1
ATOM 1522 N N . SER A 1 194 ? 4.994 4.710 -23.579 1.00 97.00 194 SER A N 1
ATOM 1523 C CA . SER A 1 194 ? 3.540 4.536 -23.683 1.00 97.00 194 SER A CA 1
ATOM 1524 C C . SER A 1 194 ? 2.812 4.811 -22.362 1.00 97.00 194 SER A C 1
ATOM 1526 O O . SER A 1 194 ? 1.613 5.081 -22.377 1.00 97.00 194 SER A O 1
ATOM 1528 N N . ARG A 1 195 ? 3.535 4.774 -21.232 1.00 97.25 195 ARG A N 1
ATOM 1529 C CA . ARG A 1 195 ? 2.980 4.795 -19.871 1.00 97.25 195 ARG A CA 1
ATOM 1530 C C . ARG A 1 195 ? 3.242 6.098 -19.134 1.00 97.25 195 ARG A C 1
ATOM 1532 O O . ARG A 1 195 ? 2.325 6.617 -18.507 1.00 97.25 195 ARG A O 1
ATOM 1539 N N . TYR A 1 196 ? 4.457 6.631 -19.211 1.00 97.00 196 TYR A N 1
ATOM 1540 C CA . TYR A 1 196 ? 4.875 7.793 -18.431 1.00 97.00 196 TYR A CA 1
ATOM 1541 C C . TYR A 1 196 ? 4.842 9.097 -19.229 1.00 97.00 196 TYR A C 1
ATOM 1543 O O . TYR A 1 196 ? 5.078 9.138 -20.444 1.00 97.00 196 TYR A O 1
ATOM 1551 N N . GLU A 1 197 ? 4.552 10.178 -18.517 1.00 89.38 197 GLU A N 1
ATOM 1552 C CA . GLU A 1 197 ? 4.775 11.540 -18.989 1.00 89.38 197 GLU A CA 1
ATOM 1553 C C . GLU A 1 197 ? 6.281 11.835 -18.934 1.00 89.38 197 GLU A C 1
ATOM 1555 O O . GLU A 1 197 ? 6.941 11.571 -17.925 1.00 89.38 197 GLU A O 1
ATOM 1560 N N . THR A 1 198 ? 6.836 12.306 -20.051 1.00 65.69 198 THR A N 1
ATOM 1561 C CA . THR A 1 198 ? 8.241 12.731 -20.167 1.00 65.69 198 THR A CA 1
ATOM 1562 C C . THR A 1 198 ? 8.471 14.097 -19.559 1.00 65.69 198 THR A C 1
ATOM 1564 O O . THR A 1 198 ? 7.645 14.989 -19.849 1.00 65.69 198 THR A O 1
#

pLDDT: mean 91.88, std 7.47, range [51.81, 98.31]

Foldseek 3Di:
DQPPDDWDKDACVVVVVLQVCLCVVPVWHWGIWGFDDDPDTDIDTHTDQVSCCVLVQAVDSDPPRGDPVSQLVSVVSVCVSSVNDDDPDPPPPGDDDDPVDKDADPFQWDWDDPDPPDIDIDGDAFCRHTNDPVSVVCRVQLRVQLVLLVVLLVVCVVPDDRVVSRVSSVVSNVQSVVQQFDPCPVQDDSDSVSTHDD

Mean predicted aligned error: 5.49 Å

Nearest PDB structures (foldseek):
  2bra-assembly1_A  TM=9.001E-01  e=2.089E-13  Mus musculus
  4txk-assembly1_A  TM=9.186E-01  e=1.292E-12  Mus musculus
  4txi-assembly1_A  TM=9.126E-01  e=1.541E-12  Mus musculus
  9ewy-assembly1_A  TM=8.978E-01  e=1.021E-12  Homo sapiens
  8y6k-assembly1_A  TM=8.527E-01  e=1.617E-11  Homo sapiens

Radius of gyration: 22.08 Å; Cα contacts (8 Å, |Δi|>4): 261; chains: 1; bounding box: 65×32×53 Å

InterPro domains:
  IPR036188 FAD/NAD(P)-binding domain superfamily [G3DSA:3.50.50.60] (1-198)
  IPR057494 [F-actin]-monooxygenase MICAL1-3-like, Rossman domain [PF25413] (11-73)

Organism: Aphanomyces astaci (NCBI:txid112090)

Sequence (198 aa):
AEVTLCQFSWAKQYNQDMFAALKADLGVDVENVVYYRDEVHYVVMTPKKASLIDAGVLETKELDSVNSDALQLYVRKVLAFLQIPAPDDDRLDAQLFDFSQTRRAEKAAVVLHRHAKSKLLVALVGDALLEPFWPQGLGINRGFLSALDTAFAVARLDKADDQTLLADHDKHYKACTGLRLRANIRSFNVDPASRYET

Solvent-accessible surface area (backbone atoms only — not comparable to full-atom values): 11858 Å² total; per-residue (Å²): 131,83,88,74,77,74,66,48,77,48,44,33,95,80,40,51,68,61,47,47,46,41,28,72,77,70,56,44,43,52,53,33,44,33,38,47,76,66,102,52,81,45,74,51,68,45,65,39,69,67,32,37,37,77,58,52,20,21,84,57,95,53,85,89,46,63,33,63,71,36,41,45,53,54,50,50,54,53,31,58,75,71,68,45,85,72,66,96,56,90,77,61,85,74,82,88,80,86,76,91,66,78,59,63,51,95,61,53,58,51,77,44,74,87,49,102,89,47,74,44,81,47,71,46,47,30,59,77,27,44,46,57,62,69,96,73,68,46,45,67,62,43,21,54,47,37,44,32,47,49,51,41,46,61,79,32,61,90,77,45,58,73,67,60,45,48,52,52,46,46,52,47,50,56,39,48,76,69,62,43,57,46,87,59,65,90,63,50,56,54,54,60,79,47,36,42,64,130